Protein AF-M6KGU9-F1 (afdb_monomer)

Structure (mmCIF, N/CA/C/O backbone):
data_AF-M6KGU9-F1
#
_entry.id   AF-M6KGU9-F1
#
loop_
_atom_site.group_PDB
_atom_site.id
_atom_site.type_symbol
_atom_site.label_atom_id
_atom_site.label_alt_id
_atom_site.label_comp_id
_atom_site.label_asym_id
_atom_site.label_entity_id
_atom_site.label_seq_id
_atom_site.pdbx_PDB_ins_code
_atom_site.Cartn_x
_atom_site.Cartn_y
_atom_site.Cartn_z
_atom_site.occupancy
_atom_site.B_iso_or_equiv
_atom_site.auth_seq_id
_atom_site.auth_comp_id
_atom_site.auth_asym_id
_atom_site.auth_atom_id
_atom_site.pdbx_PDB_model_num
ATOM 1 N N . MET A 1 1 ? -4.021 -8.988 -22.137 1.00 78.56 1 MET A N 1
ATOM 2 C CA . MET A 1 1 ? -4.642 -8.075 -23.132 1.00 78.56 1 MET A CA 1
ATOM 3 C C . MET A 1 1 ? -4.669 -8.650 -24.548 1.00 78.56 1 MET A C 1
ATOM 5 O O . MET A 1 1 ? -5.747 -8.722 -25.126 1.00 78.56 1 MET A O 1
ATOM 9 N N . GLU A 1 2 ? -3.538 -9.074 -25.122 1.00 82.44 2 GLU A N 1
ATOM 10 C CA . GLU A 1 2 ? -3.490 -9.568 -26.515 1.00 82.44 2 GLU A CA 1
ATOM 11 C C . GLU A 1 2 ? -4.383 -10.783 -26.775 1.00 82.44 2 GLU A C 1
ATOM 13 O O . GLU A 1 2 ? -5.157 -10.771 -27.727 1.00 82.44 2 GLU A O 1
ATOM 18 N N . ALA A 1 3 ? -4.373 -11.776 -25.882 1.00 86.81 3 ALA A N 1
ATOM 19 C CA . ALA A 1 3 ? -5.236 -12.952 -26.004 1.00 86.81 3 ALA A CA 1
ATOM 20 C C . ALA A 1 3 ? -6.738 -12.597 -26.060 1.00 86.81 3 ALA A C 1
ATOM 22 O O . ALA A 1 3 ? -7.488 -13.194 -26.826 1.00 86.81 3 ALA A O 1
ATOM 23 N N . ALA A 1 4 ? -7.186 -11.596 -25.292 1.00 86.81 4 ALA A N 1
ATOM 24 C CA . ALA A 1 4 ? -8.577 -11.136 -25.319 1.00 86.81 4 ALA A CA 1
ATOM 25 C C . ALA A 1 4 ? -8.916 -10.417 -26.638 1.00 86.81 4 ALA A C 1
ATOM 27 O O . ALA A 1 4 ? -9.996 -10.629 -27.191 1.00 86.81 4 ALA A O 1
ATOM 28 N N . LYS A 1 5 ? -7.972 -9.630 -27.183 1.00 87.50 5 LYS A N 1
ATOM 29 C CA . LYS A 1 5 ? -8.112 -8.993 -28.505 1.00 87.50 5 LYS A CA 1
ATOM 30 C C . LYS A 1 5 ? -8.197 -10.032 -29.622 1.00 87.50 5 LYS A C 1
ATOM 32 O O . LYS A 1 5 ? -9.075 -9.934 -30.470 1.00 87.50 5 LYS A O 1
ATOM 37 N N . GLN A 1 6 ? -7.332 -11.047 -29.596 1.00 91.69 6 GLN A N 1
ATOM 38 C CA . GLN A 1 6 ? -7.336 -12.145 -30.572 1.00 91.69 6 GLN A CA 1
ATOM 39 C C . GLN A 1 6 ? -8.649 -12.941 -30.554 1.00 91.69 6 GLN A C 1
ATOM 41 O O . GLN A 1 6 ? -9.066 -13.462 -31.581 1.00 91.69 6 GLN A O 1
ATOM 46 N N . ARG A 1 7 ? -9.327 -12.999 -29.402 1.00 93.75 7 ARG A N 1
ATOM 47 C CA . ARG A 1 7 ? -10.640 -13.641 -29.236 1.00 93.75 7 ARG A CA 1
ATOM 48 C C . ARG A 1 7 ? -11.831 -12.734 -29.581 1.00 93.75 7 ARG A C 1
ATOM 50 O O . ARG A 1 7 ? -12.966 -13.147 -29.377 1.00 93.75 7 ARG A O 1
ATOM 57 N N . GLY A 1 8 ? -11.603 -11.507 -30.058 1.00 91.06 8 GLY A N 1
ATOM 58 C CA . GLY A 1 8 ? -12.675 -10.570 -30.419 1.00 91.06 8 GLY A CA 1
ATOM 59 C C . GLY A 1 8 ? -13.533 -10.101 -29.236 1.00 91.06 8 GLY A C 1
ATOM 60 O O . GLY A 1 8 ? -14.681 -9.708 -29.430 1.00 91.06 8 GLY A O 1
ATOM 61 N N . MET A 1 9 ? -13.014 -10.161 -28.004 1.00 91.06 9 MET A N 1
ATOM 62 C CA . MET A 1 9 ? -13.765 -9.765 -26.808 1.00 91.06 9 MET A CA 1
ATOM 63 C C . MET A 1 9 ? -13.872 -8.234 -26.699 1.00 91.06 9 MET A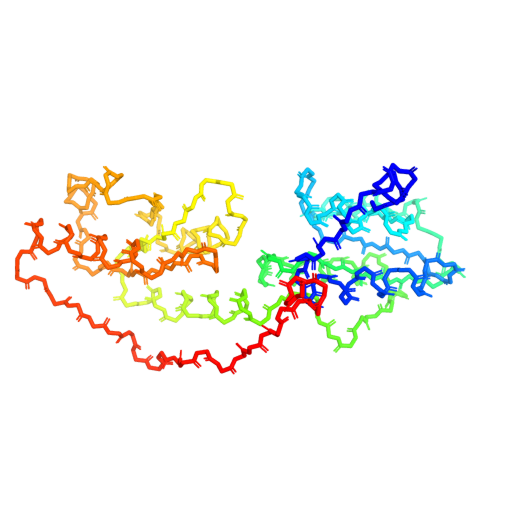 C 1
ATOM 65 O O . MET A 1 9 ? -12.912 -7.521 -27.002 1.00 91.06 9 MET A O 1
ATOM 69 N N . LYS A 1 10 ? -15.005 -7.711 -26.197 1.00 86.00 10 LYS A N 1
ATOM 70 C CA . LYS A 1 10 ? -15.103 -6.307 -25.746 1.00 86.00 10 LYS A CA 1
ATOM 71 C C . LYS A 1 10 ? -14.323 -6.183 -24.433 1.00 86.00 10 LYS A C 1
ATOM 73 O O . LYS A 1 10 ? -14.624 -6.887 -23.473 1.00 86.00 10 LYS A O 1
ATOM 78 N N . ILE A 1 11 ? -13.309 -5.320 -24.399 1.00 85.19 11 ILE A N 1
ATOM 79 C CA . ILE A 1 11 ? -12.406 -5.170 -23.248 1.00 85.19 11 ILE A CA 1
ATOM 80 C C . ILE A 1 11 ? -12.710 -3.852 -22.537 1.00 85.19 11 ILE A C 1
ATOM 82 O O . ILE A 1 11 ? -12.569 -2.784 -23.131 1.00 85.19 11 ILE A O 1
ATOM 86 N N . GLY A 1 12 ? -13.092 -3.936 -21.264 1.00 85.12 12 GLY A N 1
ATOM 87 C CA . GLY A 1 12 ? -13.103 -2.808 -20.337 1.00 85.12 12 GLY A CA 1
ATOM 88 C C . GLY A 1 12 ? -11.902 -2.898 -19.405 1.00 85.12 12 GLY A C 1
ATOM 89 O O . GLY A 1 12 ? -11.835 -3.817 -18.595 1.00 85.12 12 GLY A O 1
ATOM 90 N N . ASP A 1 13 ? -10.953 -1.976 -19.539 1.00 87.12 13 ASP A N 1
ATOM 91 C CA . ASP A 1 13 ? -9.757 -1.932 -18.697 1.00 87.12 13 ASP A CA 1
ATOM 92 C C . ASP A 1 13 ? -10.010 -1.037 -17.477 1.00 87.12 13 ASP A C 1
ATOM 94 O O . ASP A 1 13 ? -10.090 0.185 -17.598 1.00 87.12 13 ASP A O 1
ATOM 98 N N . ALA A 1 14 ? -10.186 -1.667 -16.317 1.00 88.25 14 ALA A N 1
ATOM 99 C CA . ALA A 1 14 ? -10.392 -0.998 -15.037 1.00 88.25 14 ALA A CA 1
ATOM 100 C C . ALA A 1 14 ? -9.095 -0.873 -14.214 1.00 88.25 14 ALA A C 1
ATOM 102 O O . ALA A 1 14 ? -9.160 -0.560 -13.024 1.00 88.25 14 ALA A O 1
ATOM 103 N N . THR A 1 15 ? -7.918 -1.117 -14.808 1.00 91.12 15 THR A N 1
ATOM 104 C CA . THR A 1 15 ? -6.641 -0.923 -14.117 1.00 91.12 15 THR A CA 1
ATOM 105 C C . THR A 1 15 ? -6.518 0.525 -13.645 1.00 91.12 15 THR A C 1
ATOM 107 O O . THR A 1 15 ? -6.732 1.478 -14.400 1.00 91.12 15 THR A O 1
ATOM 110 N N . CYS A 1 16 ? -6.157 0.694 -12.369 1.00 92.56 16 CYS A N 1
ATOM 111 C CA . CYS A 1 16 ? -5.983 2.005 -11.756 1.00 92.56 16 CYS A CA 1
ATOM 112 C C . CYS A 1 16 ? -5.031 2.877 -12.602 1.00 92.56 16 CYS A C 1
ATOM 114 O O . CYS A 1 16 ? -3.922 2.434 -12.916 1.00 92.56 16 CYS A O 1
ATOM 116 N N . PRO A 1 17 ? -5.384 4.138 -12.927 1.00 91.69 17 PRO A N 1
ATOM 117 C CA . PRO A 1 17 ? -4.518 5.019 -13.715 1.00 91.69 17 PRO A CA 1
ATOM 118 C C . PRO A 1 17 ? -3.118 5.236 -13.119 1.00 91.69 17 PRO A C 1
ATOM 120 O O . PRO A 1 17 ? -2.184 5.585 -13.846 1.00 91.69 17 PRO A O 1
ATOM 123 N N . LEU A 1 18 ? -2.963 5.039 -11.805 1.00 93.50 18 LEU A N 1
ATOM 124 C CA . LEU A 1 18 ? -1.673 5.104 -11.118 1.00 93.50 18 LEU A CA 1
ATOM 125 C C . LEU A 1 18 ? -0.809 3.868 -11.409 1.00 93.50 18 LEU A C 1
ATOM 127 O O . LEU A 1 18 ? 0.366 4.036 -11.711 1.00 93.50 18 LEU A O 1
ATOM 131 N N . VAL A 1 19 ? -1.392 2.669 -11.470 1.00 95.81 19 VAL A N 1
ATOM 132 C CA . VAL A 1 19 ? -0.700 1.439 -11.909 1.00 95.81 19 VAL A CA 1
ATOM 133 C C . VAL A 1 19 ? -0.337 1.527 -13.395 1.00 95.81 19 VAL A C 1
ATOM 135 O O . VAL A 1 19 ? 0.807 1.299 -13.786 1.00 95.81 19 VAL A O 1
ATOM 138 N N . THR A 1 20 ? -1.266 1.993 -14.237 1.00 93.38 20 THR A N 1
ATOM 139 C CA . THR A 1 20 ? -1.021 2.199 -15.676 1.00 93.38 20 THR A CA 1
ATOM 140 C C . THR A 1 20 ? 0.151 3.152 -15.937 1.00 93.38 20 THR A C 1
ATOM 142 O O . THR A 1 20 ? 0.868 3.017 -16.935 1.00 93.38 20 THR A O 1
ATOM 145 N N . ARG A 1 21 ? 0.389 4.118 -15.039 1.00 94.31 21 ARG A N 1
ATOM 146 C CA . ARG A 1 21 ? 1.554 5.009 -15.103 1.00 94.31 21 ARG A CA 1
ATOM 147 C C . ARG A 1 21 ? 2.862 4.234 -14.939 1.00 94.31 21 ARG A C 1
ATOM 149 O O . ARG A 1 21 ? 3.776 4.488 -15.724 1.00 94.31 21 ARG A O 1
ATOM 156 N N . VAL A 1 22 ? 2.925 3.301 -13.987 1.00 96.62 22 VAL A N 1
ATOM 157 C CA . VAL A 1 22 ? 4.087 2.428 -13.750 1.00 96.62 22 VAL A CA 1
ATOM 158 C C . VAL A 1 22 ? 4.329 1.533 -14.961 1.00 96.62 22 VAL A C 1
ATOM 160 O O . VAL A 1 22 ? 5.426 1.545 -15.513 1.00 96.62 22 VAL A O 1
ATOM 163 N N . HIS A 1 23 ? 3.283 0.881 -15.482 1.00 96.56 23 HIS A N 1
ATOM 164 C CA . HIS A 1 23 ? 3.374 0.055 -16.695 1.00 96.56 23 HIS A CA 1
ATOM 165 C C . HIS A 1 23 ? 3.915 0.852 -17.894 1.00 96.56 23 HIS A C 1
ATOM 167 O O . HIS A 1 23 ? 4.791 0.405 -18.633 1.00 96.56 23 HIS A O 1
ATOM 173 N N . ARG A 1 24 ? 3.414 2.079 -18.098 1.00 95.38 24 ARG A N 1
ATOM 174 C CA . ARG A 1 24 ? 3.889 2.954 -19.180 1.00 95.38 24 ARG A CA 1
ATOM 175 C C . ARG A 1 24 ? 5.348 3.359 -18.987 1.00 95.38 24 ARG A C 1
ATOM 177 O O . ARG A 1 24 ? 6.064 3.477 -19.978 1.00 95.38 24 ARG A O 1
ATOM 184 N N . LYS A 1 25 ? 5.771 3.602 -17.744 1.00 95.69 25 LYS A N 1
ATOM 185 C CA . LYS A 1 25 ? 7.161 3.917 -17.409 1.00 95.69 25 LYS A CA 1
ATOM 186 C C . LYS A 1 25 ? 8.047 2.719 -17.743 1.00 95.69 25 LYS A C 1
ATOM 188 O O . LYS A 1 25 ? 8.935 2.902 -18.565 1.00 95.69 25 LYS A O 1
ATOM 193 N N . ALA A 1 26 ? 7.719 1.521 -17.250 1.00 96.88 26 ALA A N 1
ATOM 194 C CA . ALA A 1 26 ? 8.422 0.270 -17.550 1.00 96.88 26 ALA A CA 1
ATOM 195 C C . ALA A 1 26 ? 8.628 0.073 -19.061 1.00 96.88 26 ALA A C 1
ATOM 197 O O . ALA A 1 26 ? 9.763 0.032 -19.530 1.00 96.88 26 ALA A O 1
ATOM 198 N N . ARG A 1 27 ? 7.544 0.100 -19.852 1.00 97.00 27 ARG A N 1
ATOM 199 C CA . ARG A 1 27 ? 7.622 -0.048 -21.317 1.00 97.00 27 ARG A CA 1
ATOM 200 C C . ARG A 1 27 ? 8.492 1.000 -22.006 1.00 97.00 27 ARG A C 1
ATOM 202 O O . ARG A 1 27 ? 9.080 0.705 -23.039 1.00 97.00 27 ARG A O 1
ATOM 209 N N . LYS A 1 28 ? 8.526 2.232 -21.490 1.00 96.88 28 LYS A N 1
ATOM 210 C CA . LYS A 1 28 ? 9.288 3.333 -22.095 1.00 96.88 28 LYS A CA 1
ATOM 211 C C . LYS A 1 28 ? 10.794 3.150 -21.912 1.00 96.88 28 LYS A C 1
ATOM 213 O O . LYS A 1 28 ? 11.546 3.544 -22.796 1.00 96.88 28 LYS A O 1
ATOM 218 N N . ILE A 1 29 ? 11.222 2.613 -20.770 1.00 96.25 29 ILE A N 1
ATOM 219 C CA . ILE A 1 29 ? 12.645 2.522 -20.414 1.00 96.25 29 ILE A CA 1
ATOM 220 C C . ILE A 1 29 ? 13.244 1.127 -20.628 1.00 96.25 29 ILE A C 1
ATOM 222 O O . ILE A 1 29 ? 14.466 1.013 -20.594 1.00 96.25 29 ILE A O 1
ATOM 226 N N . LYS A 1 30 ? 12.424 0.103 -20.905 1.00 96.62 30 LYS A N 1
ATOM 227 C CA . LYS A 1 30 ? 12.832 -1.312 -21.012 1.00 96.62 30 LYS A CA 1
ATOM 228 C C . LYS A 1 30 ? 14.059 -1.585 -21.893 1.00 96.62 30 LYS A C 1
ATOM 230 O O . LYS A 1 30 ? 14.854 -2.449 -21.563 1.00 96.62 30 LYS A O 1
ATOM 235 N N . ASP A 1 31 ? 14.229 -0.843 -22.989 1.00 97.00 31 ASP A N 1
ATOM 236 C CA . ASP A 1 31 ? 15.320 -1.073 -23.952 1.00 97.00 31 ASP A CA 1
ATOM 237 C C . ASP A 1 31 ? 16.572 -0.229 -23.637 1.00 97.00 31 ASP A C 1
ATOM 239 O O . ASP A 1 31 ? 17.588 -0.320 -24.319 1.00 97.00 31 ASP A O 1
ATOM 243 N N . THR A 1 32 ? 16.494 0.633 -22.620 1.00 96.75 32 THR A N 1
ATOM 244 C CA . THR A 1 32 ? 17.535 1.621 -22.280 1.00 96.75 32 THR A CA 1
ATOM 245 C C . THR A 1 32 ? 18.069 1.474 -20.860 1.00 96.75 32 THR A C 1
ATOM 247 O O . THR A 1 32 ? 19.148 1.982 -20.577 1.00 96.75 32 THR A O 1
ATOM 250 N N . HIS A 1 33 ? 17.331 0.799 -19.977 1.00 97.88 33 HIS A N 1
ATOM 251 C CA . HIS A 1 33 ? 17.663 0.658 -18.565 1.00 97.88 33 HIS A CA 1
ATOM 252 C C . HIS A 1 33 ? 17.519 -0.791 -18.119 1.00 97.88 33 HIS A C 1
ATOM 254 O O . HIS A 1 33 ? 16.585 -1.485 -18.512 1.00 97.88 33 HIS A O 1
ATOM 260 N N . GLN A 1 34 ? 18.398 -1.201 -17.213 1.00 98.31 34 GLN A N 1
ATOM 261 C CA . GLN A 1 34 ? 18.103 -2.276 -16.275 1.00 98.31 34 GLN A CA 1
ATOM 262 C C . GLN A 1 34 ? 17.130 -1.735 -15.227 1.00 98.31 34 GLN A C 1
ATOM 264 O O . GLN A 1 34 ? 17.245 -0.582 -14.801 1.00 98.31 34 GLN A O 1
ATOM 269 N N . ILE A 1 35 ? 16.162 -2.549 -14.816 1.00 98.31 35 ILE A N 1
ATOM 270 C CA . ILE A 1 35 ? 15.096 -2.100 -13.922 1.00 98.31 35 ILE A CA 1
ATOM 271 C C . ILE A 1 35 ? 14.990 -3.064 -12.748 1.00 98.31 35 ILE A C 1
ATOM 273 O O . ILE A 1 35 ? 14.776 -4.262 -12.931 1.00 98.31 35 ILE A O 1
ATOM 277 N N . ILE A 1 36 ? 15.103 -2.524 -11.540 1.00 98.38 36 ILE A N 1
ATOM 278 C CA . ILE A 1 36 ? 14.717 -3.219 -10.311 1.00 98.38 36 ILE A CA 1
ATOM 279 C C . ILE A 1 36 ? 13.249 -2.885 -10.033 1.00 98.38 36 ILE A C 1
ATOM 281 O O . ILE A 1 36 ? 12.874 -1.715 -10.010 1.00 98.38 36 ILE A O 1
ATOM 285 N N . TYR A 1 37 ? 12.405 -3.888 -9.828 1.00 98.31 37 TYR A N 1
ATOM 286 C CA . TYR A 1 37 ? 11.022 -3.695 -9.413 1.00 98.31 37 TYR A CA 1
ATOM 287 C C . TYR A 1 37 ? 10.876 -4.062 -7.936 1.00 98.31 37 TYR A C 1
ATOM 289 O O . TYR A 1 37 ? 11.054 -5.215 -7.556 1.00 98.31 37 TYR A O 1
ATOM 297 N N . ILE A 1 38 ? 10.561 -3.073 -7.104 1.00 98.12 38 ILE A N 1
ATOM 298 C CA . ILE A 1 38 ? 10.301 -3.258 -5.676 1.00 98.12 38 ILE A CA 1
ATOM 299 C C . ILE A 1 38 ? 8.827 -3.637 -5.518 1.00 98.12 38 ILE A C 1
ATOM 301 O O . ILE A 1 38 ? 7.943 -2.831 -5.810 1.00 98.12 38 ILE A O 1
ATOM 305 N N . GLY A 1 39 ? 8.529 -4.847 -5.065 1.00 96.00 39 GLY A N 1
ATOM 306 C CA . GLY A 1 39 ? 7.156 -5.354 -5.020 1.00 96.00 39 GLY A CA 1
ATOM 307 C C . GLY A 1 39 ? 7.095 -6.744 -4.413 1.00 96.00 39 GLY A C 1
ATOM 308 O O . GLY A 1 39 ? 8.135 -7.358 -4.257 1.00 96.00 39 GLY A O 1
ATOM 309 N N . HIS A 1 40 ? 5.897 -7.234 -4.088 1.00 93.56 40 HIS A N 1
ATOM 310 C CA . HIS A 1 40 ? 5.717 -8.572 -3.501 1.00 93.56 40 HIS A CA 1
ATOM 311 C C . HIS A 1 40 ? 5.516 -9.632 -4.585 1.00 93.56 40 HIS A C 1
ATOM 313 O O . HIS A 1 40 ? 4.659 -9.458 -5.460 1.00 93.56 40 HIS A O 1
ATOM 319 N N . GLU A 1 41 ? 6.256 -10.739 -4.518 1.00 93.00 41 GLU A N 1
ATOM 320 C CA . GLU A 1 41 ? 6.068 -11.884 -5.402 1.00 93.00 41 GLU A CA 1
ATOM 321 C C . GLU A 1 41 ? 4.635 -12.421 -5.296 1.00 93.00 41 GLU A C 1
ATOM 323 O O . GLU A 1 41 ? 4.005 -12.444 -4.237 1.00 93.00 41 GLU A O 1
ATOM 328 N N . GLY A 1 42 ? 4.072 -12.810 -6.440 1.00 89.69 42 GLY A N 1
ATOM 329 C CA . GLY A 1 42 ? 2.716 -13.352 -6.519 1.00 89.69 42 GLY A CA 1
ATOM 330 C C . GLY A 1 42 ? 1.584 -12.321 -6.418 1.00 89.69 42 GLY A C 1
ATOM 331 O O . GLY A 1 42 ? 0.432 -12.690 -6.632 1.00 89.69 42 GLY A O 1
ATOM 332 N N . HIS A 1 43 ? 1.861 -11.041 -6.148 1.00 91.50 43 HIS A N 1
ATOM 333 C CA . HIS A 1 43 ? 0.822 -10.008 -6.155 1.00 91.50 43 HIS A CA 1
ATOM 334 C C . HIS A 1 43 ? 0.384 -9.665 -7.589 1.00 91.50 43 HIS A C 1
ATOM 336 O O . HIS A 1 43 ? 1.230 -9.418 -8.447 1.00 91.50 43 HIS A O 1
ATOM 342 N N . ASP A 1 44 ? -0.925 -9.551 -7.847 1.00 92.06 44 ASP A N 1
ATOM 343 C CA . ASP A 1 44 ? -1.471 -9.298 -9.195 1.00 92.06 44 ASP A CA 1
ATOM 344 C C . ASP A 1 44 ? -0.856 -8.063 -9.876 1.00 92.06 44 ASP A C 1
ATOM 346 O O . ASP A 1 44 ? -0.510 -8.099 -11.057 1.00 92.06 44 ASP A O 1
ATOM 350 N N . GLU A 1 45 ? -0.667 -6.970 -9.128 1.00 94.12 45 GLU A N 1
ATOM 351 C CA . GLU A 1 45 ? -0.000 -5.762 -9.641 1.00 94.12 45 GLU A CA 1
ATOM 352 C C . GLU A 1 45 ? 1.470 -6.013 -10.007 1.00 94.12 45 GLU A C 1
ATOM 354 O O . GLU A 1 45 ? 1.944 -5.500 -11.023 1.00 94.12 45 GLU A O 1
ATOM 359 N N . ALA A 1 46 ? 2.183 -6.811 -9.205 1.00 95.44 46 ALA A N 1
ATOM 360 C CA . ALA A 1 46 ? 3.578 -7.143 -9.456 1.00 95.44 46 ALA A CA 1
ATOM 361 C C . ALA A 1 46 ? 3.689 -8.028 -10.698 1.00 95.44 46 ALA A C 1
ATOM 363 O O . ALA A 1 46 ? 4.435 -7.696 -11.611 1.00 95.44 46 ALA A O 1
ATOM 364 N N . ILE A 1 47 ? 2.868 -9.079 -10.796 1.00 95.12 47 ILE A N 1
ATOM 365 C CA . ILE A 1 47 ? 2.779 -9.945 -11.981 1.00 95.12 47 ILE A CA 1
ATOM 366 C C . ILE A 1 47 ? 2.470 -9.109 -13.230 1.00 95.12 47 ILE A C 1
ATOM 368 O O . ILE A 1 47 ? 3.136 -9.245 -14.257 1.00 95.12 47 ILE A O 1
ATOM 372 N N . GLY A 1 48 ? 1.480 -8.216 -13.136 1.00 94.75 48 GLY A N 1
ATOM 373 C CA . GLY A 1 48 ? 1.082 -7.334 -14.228 1.00 94.75 48 GLY A CA 1
ATOM 374 C C . GLY A 1 48 ? 2.197 -6.388 -14.666 1.00 94.75 48 GLY A C 1
ATOM 375 O O . GLY A 1 48 ? 2.447 -6.268 -15.862 1.00 94.75 48 GLY A O 1
ATOM 376 N N . THR A 1 49 ? 2.892 -5.759 -13.715 1.00 96.56 49 THR A N 1
ATOM 377 C CA . THR A 1 49 ? 3.975 -4.813 -14.012 1.00 96.56 49 THR A CA 1
ATOM 378 C C . THR A 1 49 ? 5.198 -5.535 -14.566 1.00 96.56 49 THR A C 1
ATOM 380 O O . THR A 1 49 ? 5.721 -5.122 -15.597 1.00 96.56 49 THR A O 1
ATOM 383 N N . MET A 1 50 ? 5.615 -6.642 -13.941 1.00 96.75 50 MET A N 1
ATOM 384 C CA . MET A 1 50 ? 6.734 -7.491 -14.376 1.00 96.75 50 MET A CA 1
ATOM 385 C C . MET A 1 50 ? 6.536 -8.044 -15.795 1.00 96.75 50 MET A C 1
ATOM 387 O O . MET A 1 50 ? 7.507 -8.317 -16.488 1.00 96.75 50 MET A O 1
ATOM 391 N N . GLY A 1 51 ? 5.291 -8.165 -16.269 1.00 95.06 51 GLY A N 1
ATOM 392 C CA . GLY A 1 51 ? 4.986 -8.548 -17.650 1.00 95.06 51 GLY A CA 1
ATOM 393 C C . GLY A 1 51 ? 5.247 -7.464 -18.707 1.00 95.06 51 GLY A C 1
ATOM 394 O O . GLY A 1 51 ? 5.160 -7.749 -19.899 1.00 95.06 51 GLY A O 1
ATOM 395 N N . GLU A 1 52 ? 5.543 -6.222 -18.311 1.00 96.12 52 GLU A N 1
ATOM 396 C CA . GLU A 1 52 ? 5.697 -5.081 -19.229 1.00 96.12 52 GLU A CA 1
ATOM 397 C C . GLU A 1 52 ? 7.141 -4.859 -19.713 1.00 96.12 52 GLU A C 1
ATOM 399 O O . GLU A 1 52 ? 7.361 -4.182 -20.724 1.00 96.12 52 GLU A O 1
ATOM 404 N N . ALA A 1 53 ? 8.126 -5.394 -18.987 1.00 96.38 53 ALA A N 1
ATOM 405 C CA . ALA A 1 53 ? 9.555 -5.291 -19.274 1.00 96.38 53 ALA A CA 1
ATOM 406 C C . ALA A 1 53 ? 10.328 -6.400 -18.539 1.00 96.38 53 ALA A C 1
ATOM 408 O O . ALA A 1 53 ? 9.851 -6.912 -17.532 1.00 96.38 53 ALA A O 1
ATOM 409 N N . GLU A 1 54 ? 11.536 -6.736 -18.994 1.00 96.56 54 GLU A N 1
ATOM 410 C CA . GLU A 1 54 ? 12.446 -7.577 -18.206 1.00 96.56 54 GLU A CA 1
ATOM 411 C C . GLU A 1 54 ? 12.969 -6.774 -17.007 1.00 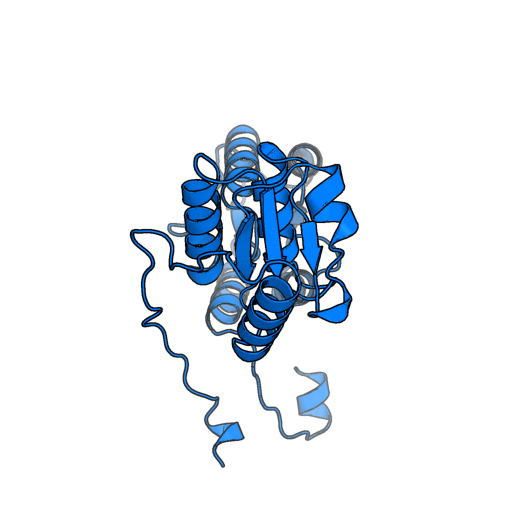96.56 54 GLU A C 1
ATOM 413 O O . GLU A 1 54 ? 13.514 -5.680 -17.172 1.00 96.56 54 GLU A O 1
ATOM 418 N N . MET A 1 55 ? 12.740 -7.281 -15.796 1.00 97.62 55 MET A N 1
ATOM 419 C CA . MET A 1 55 ? 13.032 -6.580 -14.544 1.00 97.62 55 MET A CA 1
ATOM 420 C C . MET A 1 55 ? 13.478 -7.565 -13.463 1.00 97.62 55 MET A C 1
ATOM 422 O O . MET A 1 55 ? 13.159 -8.753 -13.516 1.00 97.62 55 MET A O 1
ATOM 426 N N . PHE A 1 56 ? 14.177 -7.056 -12.452 1.00 97.88 56 PHE A N 1
ATOM 427 C CA . PHE A 1 56 ? 14.573 -7.815 -11.269 1.00 97.88 56 PHE A CA 1
ATOM 428 C C . PHE A 1 56 ? 13.628 -7.505 -10.108 1.00 97.88 56 PHE A C 1
ATOM 430 O O . PHE A 1 56 ? 13.629 -6.382 -9.609 1.00 97.88 56 PHE A O 1
ATOM 437 N N . LEU A 1 57 ? 12.825 -8.482 -9.684 1.00 97.88 57 LEU A N 1
ATOM 438 C CA . LEU A 1 57 ? 11.952 -8.341 -8.517 1.00 97.88 57 LEU A CA 1
ATOM 439 C C . LEU A 1 57 ? 12.782 -8.341 -7.225 1.00 97.88 57 LEU A C 1
ATOM 441 O O . LEU A 1 57 ? 13.667 -9.184 -7.072 1.00 97.88 57 LEU A O 1
ATOM 445 N N . VAL A 1 58 ? 12.485 -7.417 -6.309 1.00 97.69 58 VAL A N 1
ATOM 446 C CA . VAL A 1 58 ? 13.056 -7.382 -4.954 1.00 97.69 58 VAL A CA 1
ATOM 447 C C . VAL A 1 58 ? 11.974 -7.114 -3.907 1.00 97.69 58 VAL A C 1
ATOM 449 O O . VAL A 1 58 ? 11.150 -6.210 -4.068 1.00 97.69 58 VAL A O 1
ATOM 452 N N . GLU A 1 59 ? 12.028 -7.860 -2.805 1.00 95.56 59 GLU A N 1
ATOM 453 C CA . GLU A 1 59 ? 11.145 -7.724 -1.637 1.00 95.56 59 GLU A CA 1
ATOM 454 C C . GLU A 1 59 ? 11.903 -7.314 -0.375 1.00 95.56 59 GLU A C 1
ATOM 456 O O . GLU A 1 59 ? 11.342 -6.681 0.523 1.00 95.56 59 GLU A O 1
ATOM 461 N N . SER A 1 60 ? 13.180 -7.680 -0.309 1.00 95.56 60 SER A N 1
ATOM 462 C CA . SER A 1 60 ? 14.014 -7.608 0.885 1.00 95.56 60 SER A CA 1
ATOM 463 C C . SER A 1 60 ? 15.367 -6.947 0.617 1.00 95.56 60 SER A C 1
ATOM 465 O O . SER A 1 60 ? 15.754 -6.674 -0.524 1.00 95.56 60 SER A O 1
ATOM 467 N N . LEU A 1 61 ? 16.110 -6.669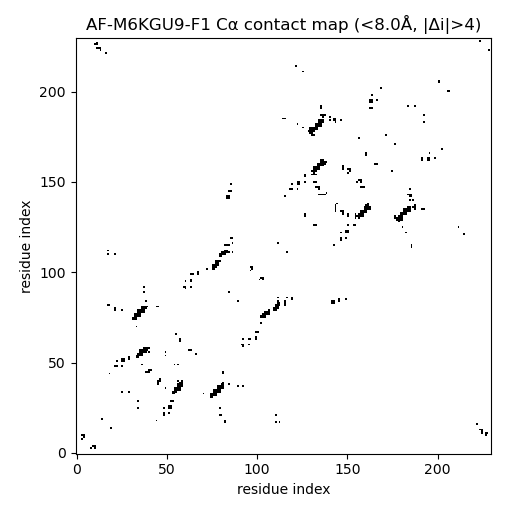 1.691 1.00 96.44 61 LEU A N 1
ATOM 468 C CA . LEU A 1 61 ? 17.460 -6.115 1.577 1.00 96.44 61 LEU A CA 1
ATOM 469 C C . LEU A 1 61 ? 18.436 -7.152 1.006 1.00 96.44 61 LEU A C 1
ATOM 471 O O . LEU A 1 61 ? 19.362 -6.809 0.270 1.00 96.44 61 LEU A O 1
ATOM 475 N N . GLU A 1 62 ? 18.201 -8.418 1.329 1.00 95.94 62 GLU A N 1
ATOM 476 C CA . GLU A 1 62 ? 18.956 -9.578 0.879 1.00 95.94 62 GLU A CA 1
ATOM 477 C C . GLU A 1 62 ? 18.832 -9.768 -0.636 1.00 95.94 62 GLU A C 1
ATOM 479 O O . GLU A 1 62 ? 19.840 -10.024 -1.303 1.00 95.94 62 GLU A O 1
ATOM 484 N N . ASP A 1 63 ? 17.638 -9.548 -1.198 1.00 96.69 63 ASP A N 1
ATOM 485 C CA . ASP A 1 63 ? 17.420 -9.627 -2.646 1.00 96.69 63 ASP A CA 1
ATOM 486 C C . ASP A 1 63 ? 18.316 -8.638 -3.388 1.00 96.69 63 ASP A C 1
ATOM 488 O O . ASP A 1 63 ? 18.982 -9.012 -4.353 1.00 96.69 63 ASP A O 1
ATOM 492 N N . ILE A 1 64 ? 18.420 -7.399 -2.896 1.00 97.00 64 ILE A N 1
ATOM 493 C CA . ILE A 1 64 ? 19.269 -6.355 -3.492 1.00 97.00 64 ILE A CA 1
ATOM 494 C C . ILE A 1 64 ? 20.732 -6.801 -3.520 1.00 97.00 64 ILE A C 1
ATOM 496 O O . ILE A 1 64 ? 21.415 -6.637 -4.532 1.00 97.00 64 ILE A O 1
ATOM 500 N N . ILE A 1 65 ? 21.217 -7.384 -2.421 1.00 94.38 65 ILE A N 1
ATOM 501 C CA . ILE A 1 65 ? 22.596 -7.877 -2.328 1.00 94.38 65 ILE A CA 1
ATOM 502 C C . ILE A 1 65 ? 22.818 -9.004 -3.345 1.00 94.38 65 ILE A C 1
ATOM 504 O O . ILE A 1 65 ? 23.845 -9.025 -4.024 1.00 94.38 65 ILE A O 1
ATOM 508 N N . SER A 1 66 ? 21.839 -9.898 -3.505 1.00 95.62 66 SER A N 1
ATOM 509 C CA . SER A 1 66 ? 21.901 -11.009 -4.462 1.00 95.62 66 SER A CA 1
ATOM 510 C C . SER A 1 66 ? 21.916 -10.566 -5.934 1.00 95.62 66 SER A C 1
ATOM 512 O O . SER A 1 66 ? 22.356 -11.320 -6.804 1.00 95.62 66 SER A O 1
ATOM 514 N N . LEU A 1 67 ? 21.466 -9.341 -6.234 1.00 95.69 67 LEU A N 1
ATOM 515 C CA . LEU A 1 67 ? 21.468 -8.788 -7.591 1.00 95.69 67 LEU A CA 1
ATOM 516 C C . LEU A 1 67 ? 22.830 -8.256 -8.040 1.00 95.69 67 LEU A C 1
ATOM 518 O O . LEU A 1 67 ? 22.997 -7.981 -9.227 1.00 95.69 67 LEU A O 1
ATOM 522 N N . LYS A 1 68 ? 23.807 -8.117 -7.137 1.00 93.12 68 LYS A N 1
ATOM 523 C CA . LYS A 1 68 ? 25.083 -7.448 -7.429 1.00 93.12 68 LYS A CA 1
ATOM 524 C C . LYS A 1 68 ? 25.798 -8.001 -8.665 1.00 93.12 68 LYS A C 1
ATOM 526 O O . LYS A 1 68 ? 26.295 -7.218 -9.466 1.00 93.12 68 LYS A O 1
ATOM 531 N N . ASP A 1 69 ? 25.789 -9.320 -8.841 1.00 93.19 69 ASP A N 1
ATOM 532 C CA . ASP A 1 69 ? 26.465 -9.991 -9.961 1.00 93.19 69 ASP A CA 1
ATOM 533 C C . ASP A 1 69 ? 25.600 -10.076 -11.234 1.00 93.19 69 ASP A C 1
ATOM 535 O O . ASP A 1 69 ? 26.079 -10.497 -12.285 1.00 93.19 69 ASP A O 1
ATOM 539 N N . LYS A 1 70 ? 24.318 -9.693 -11.153 1.00 95.62 70 LYS A N 1
ATOM 540 C CA . LYS A 1 70 ? 23.362 -9.717 -12.276 1.00 95.62 70 LYS A CA 1
ATOM 541 C C . LYS A 1 70 ? 23.222 -8.364 -12.971 1.00 95.62 70 LYS A C 1
ATOM 543 O O . LYS A 1 70 ? 22.802 -8.321 -14.124 1.00 95.62 70 LYS A O 1
ATOM 548 N N . ILE A 1 71 ? 23.541 -7.277 -12.274 1.00 97.25 71 ILE A N 1
ATOM 549 C CA . ILE A 1 71 ? 23.443 -5.915 -12.797 1.00 97.25 71 ILE A CA 1
ATOM 550 C C . ILE A 1 71 ? 24.755 -5.522 -13.482 1.00 97.25 71 ILE A C 1
ATOM 552 O O . ILE A 1 71 ? 25.814 -5.505 -12.861 1.00 97.25 71 ILE A O 1
ATOM 556 N N . ASP A 1 72 ? 24.673 -5.137 -14.754 1.00 96.50 72 ASP A N 1
ATOM 557 C CA . ASP A 1 72 ? 25.793 -4.579 -15.514 1.00 96.50 72 ASP A CA 1
ATOM 558 C C . ASP A 1 72 ? 26.030 -3.110 -15.116 1.00 96.50 72 ASP A C 1
ATOM 560 O O . ASP A 1 72 ? 25.171 -2.265 -15.385 1.00 96.50 72 ASP A O 1
ATOM 564 N N . PRO A 1 73 ? 27.178 -2.754 -14.515 1.00 95.38 73 PRO A N 1
ATOM 565 C CA . PRO A 1 73 ? 27.457 -1.381 -14.098 1.00 95.38 73 PRO A CA 1
ATOM 566 C C . PRO A 1 73 ? 27.660 -0.398 -15.262 1.00 95.38 73 PRO A C 1
ATOM 568 O O . PRO A 1 73 ? 27.705 0.807 -15.030 1.00 95.38 73 PRO A O 1
ATOM 571 N N . ASN A 1 74 ? 27.786 -0.875 -16.507 1.00 95.81 74 ASN A N 1
ATOM 572 C CA . ASN A 1 74 ? 27.967 -0.021 -17.688 1.00 95.81 74 ASN A CA 1
ATOM 573 C C . ASN A 1 74 ? 26.648 0.358 -18.376 1.00 95.81 74 ASN A C 1
ATOM 575 O O . ASN A 1 74 ? 26.662 1.090 -19.367 1.00 95.81 74 ASN A O 1
ATOM 579 N N . LYS A 1 75 ? 25.512 -0.148 -17.886 1.00 96.38 75 LYS A N 1
ATOM 580 C CA . LYS A 1 75 ? 24.180 0.183 -18.401 1.00 96.38 75 LYS A CA 1
ATOM 581 C C . LYS A 1 75 ? 23.418 1.030 -17.383 1.00 96.38 75 LYS A C 1
ATOM 583 O O . LYS A 1 75 ? 23.534 0.764 -16.186 1.00 96.38 75 LYS A O 1
ATOM 588 N N . PRO A 1 76 ? 22.586 1.986 -17.834 1.00 97.62 76 PRO A N 1
ATOM 589 C CA . PRO A 1 76 ? 21.698 2.719 -16.942 1.00 97.62 76 PRO A CA 1
ATOM 590 C C . PRO A 1 76 ? 20.855 1.764 -16.091 1.00 97.62 76 PRO A C 1
ATOM 592 O O . PRO A 1 76 ? 20.354 0.750 -16.586 1.00 97.62 76 PRO A O 1
ATOM 595 N N . LEU A 1 77 ? 20.708 2.081 -14.809 1.00 98.38 77 LEU A N 1
ATOM 596 C CA . LEU A 1 77 ? 19.918 1.316 -13.848 1.00 98.38 77 LEU A CA 1
ATOM 597 C C . LEU A 1 77 ? 18.927 2.259 -13.186 1.00 98.38 77 LEU A C 1
ATOM 599 O O . LEU A 1 77 ? 19.312 3.323 -12.718 1.00 98.38 77 LEU A O 1
ATOM 603 N N . THR A 1 78 ? 17.670 1.855 -13.084 1.00 97.94 78 THR A N 1
ATOM 604 C CA . THR A 1 78 ? 16.680 2.561 -12.266 1.00 97.94 78 THR A CA 1
ATOM 605 C C . THR A 1 78 ? 15.787 1.556 -11.550 1.00 97.94 78 THR A C 1
ATOM 607 O O . THR A 1 78 ? 15.953 0.342 -11.695 1.00 97.94 78 THR A O 1
ATOM 610 N N . TYR A 1 79 ? 14.837 2.050 -10.766 1.00 98.06 79 TYR A N 1
ATOM 611 C CA . TYR A 1 79 ? 13.848 1.212 -10.114 1.00 98.06 79 TYR A CA 1
ATOM 612 C C . TYR A 1 79 ? 12.424 1.727 -10.303 1.00 98.06 79 TYR A C 1
ATOM 614 O O . TYR A 1 79 ? 12.166 2.917 -10.500 1.00 98.06 79 TYR A O 1
ATOM 622 N N . LEU A 1 80 ? 11.496 0.785 -10.243 1.00 97.75 80 LEU A N 1
ATOM 623 C CA . LEU A 1 80 ? 10.057 0.986 -10.176 1.00 97.75 80 LEU A CA 1
ATOM 624 C C . LEU A 1 80 ? 9.544 0.310 -8.910 1.00 97.75 80 LEU A C 1
ATOM 626 O O . LEU A 1 80 ? 10.230 -0.537 -8.341 1.00 97.75 80 LEU A O 1
ATOM 630 N N . MET A 1 81 ? 8.348 0.670 -8.463 1.00 96.94 81 MET A N 1
ATOM 631 C CA . MET A 1 81 ? 7.780 0.054 -7.268 1.00 96.94 81 MET A CA 1
ATOM 632 C C . MET A 1 81 ? 6.276 -0.181 -7.373 1.00 96.94 81 MET A C 1
ATOM 634 O O . MET A 1 81 ? 5.575 0.485 -8.135 1.00 96.94 81 MET A O 1
ATOM 638 N N . GLN A 1 82 ? 5.791 -1.144 -6.599 1.00 96.94 82 GLN A N 1
ATOM 639 C CA . GLN A 1 82 ? 4.372 -1.422 -6.422 1.00 96.94 82 GLN A CA 1
ATOM 640 C C . GLN A 1 82 ? 3.673 -0.266 -5.681 1.00 96.94 82 GLN A C 1
ATOM 642 O O . GLN A 1 82 ? 4.223 0.342 -4.762 1.00 96.94 82 GLN A O 1
ATOM 647 N N . THR A 1 83 ? 2.427 0.028 -6.051 1.00 95.50 83 THR A N 1
ATOM 648 C CA . THR A 1 83 ? 1.696 1.212 -5.578 1.00 95.50 83 THR A CA 1
ATOM 649 C C . THR A 1 83 ? 1.231 1.130 -4.121 1.00 95.50 83 THR A C 1
ATOM 651 O O . THR A 1 83 ? 0.935 2.163 -3.518 1.00 95.50 83 THR A O 1
ATOM 654 N N . THR A 1 84 ? 1.173 -0.077 -3.546 1.00 93.31 84 THR A N 1
ATOM 655 C CA . THR A 1 84 ? 0.602 -0.357 -2.216 1.00 93.31 84 THR A CA 1
ATOM 656 C C . THR A 1 84 ? 1.644 -0.742 -1.159 1.00 93.31 84 THR A C 1
ATOM 658 O O . THR A 1 84 ? 1.311 -1.407 -0.175 1.00 93.31 84 THR A O 1
ATOM 661 N N . LEU A 1 85 ? 2.917 -0.404 -1.371 1.00 93.31 85 LEU A N 1
ATOM 662 C CA . LEU A 1 85 ? 3.986 -0.746 -0.432 1.00 93.31 85 LEU A CA 1
ATOM 663 C C . LEU A 1 85 ? 3.933 0.073 0.864 1.00 93.31 85 LEU A C 1
ATOM 665 O O . LEU A 1 85 ? 3.353 1.155 0.939 1.00 93.31 85 LEU A O 1
ATOM 669 N N . SER A 1 86 ? 4.594 -0.447 1.898 1.00 92.19 86 SER A N 1
ATOM 670 C CA . SER A 1 86 ? 4.926 0.310 3.108 1.00 92.19 86 SER A CA 1
ATOM 671 C C . SER A 1 86 ? 5.927 1.412 2.762 1.00 92.19 86 SER A C 1
ATOM 673 O O . SER A 1 86 ? 7.016 1.113 2.271 1.00 92.19 86 SER A O 1
ATOM 675 N N . VAL A 1 87 ? 5.584 2.677 3.021 1.00 91.00 87 VAL A N 1
ATOM 676 C CA . VAL A 1 87 ? 6.444 3.831 2.698 1.00 91.00 87 VAL A CA 1
ATOM 677 C C . VAL A 1 87 ? 7.771 3.739 3.455 1.00 91.00 87 VAL A C 1
ATOM 679 O O . VAL A 1 87 ? 8.843 3.915 2.878 1.00 91.00 87 VAL A O 1
ATOM 682 N N . ALA A 1 88 ? 7.706 3.395 4.744 1.00 88.88 88 ALA A N 1
ATOM 683 C CA . ALA A 1 88 ? 8.883 3.282 5.599 1.00 88.88 88 ALA A CA 1
ATOM 684 C C . ALA A 1 88 ? 9.805 2.129 5.177 1.00 88.88 88 ALA A C 1
ATOM 686 O O . ALA A 1 88 ? 11.017 2.316 5.087 1.00 88.88 88 ALA A O 1
ATOM 687 N N . ASP A 1 89 ? 9.248 0.949 4.888 1.00 90.50 89 ASP A N 1
ATOM 688 C CA . ASP A 1 89 ? 10.069 -0.214 4.530 1.00 90.50 89 ASP A CA 1
ATOM 689 C C . ASP A 1 89 ? 10.665 -0.048 3.120 1.00 90.50 89 ASP A C 1
ATOM 691 O O . ASP A 1 89 ? 11.833 -0.363 2.899 1.00 90.50 89 ASP A O 1
ATOM 695 N N . THR A 1 90 ? 9.915 0.559 2.192 1.00 93.94 90 THR A N 1
ATOM 696 C CA . THR A 1 90 ? 10.405 0.881 0.839 1.00 93.94 90 THR A CA 1
ATOM 697 C C . THR A 1 90 ? 11.577 1.856 0.881 1.00 93.94 90 THR A C 1
ATOM 699 O O . THR A 1 90 ? 12.521 1.709 0.109 1.00 93.94 90 THR A O 1
ATOM 702 N N . LYS A 1 91 ? 11.575 2.819 1.811 1.00 94.19 91 LYS A N 1
ATOM 703 C CA . LYS A 1 91 ? 12.716 3.721 2.005 1.00 94.19 91 LYS A CA 1
ATOM 704 C C . LYS A 1 91 ? 13.998 2.955 2.348 1.00 94.19 91 LYS A C 1
ATOM 706 O O . LYS A 1 91 ? 15.038 3.239 1.766 1.00 94.19 91 LYS A O 1
ATOM 711 N N . ASN A 1 92 ? 13.915 1.945 3.216 1.00 95.31 92 ASN A N 1
ATOM 712 C CA . ASN A 1 92 ? 15.072 1.113 3.567 1.00 95.31 92 ASN A CA 1
ATOM 713 C C . ASN A 1 92 ? 15.595 0.318 2.359 1.00 95.31 92 ASN A C 1
ATOM 715 O O . ASN A 1 92 ? 16.807 0.210 2.174 1.00 95.31 92 ASN A O 1
ATOM 719 N N . ILE A 1 93 ? 14.690 -0.201 1.520 1.00 96.69 93 ILE A N 1
ATOM 720 C CA . ILE A 1 93 ? 15.040 -0.878 0.261 1.00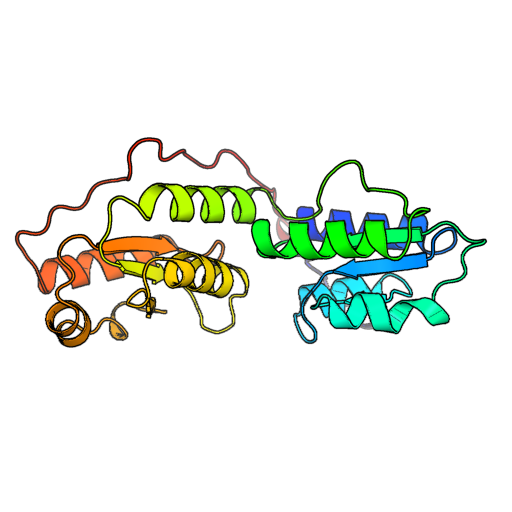 96.69 93 ILE A CA 1
ATOM 721 C C . ILE A 1 93 ? 15.755 0.099 -0.678 1.00 96.69 93 ILE A C 1
ATOM 723 O O . ILE A 1 93 ? 16.832 -0.217 -1.175 1.00 96.69 93 ILE A O 1
ATOM 727 N N . ILE A 1 94 ? 15.215 1.305 -0.883 1.00 96.44 94 ILE A N 1
ATOM 728 C CA . ILE A 1 94 ? 15.835 2.333 -1.734 1.00 96.44 94 ILE A CA 1
ATOM 729 C C . ILE A 1 94 ? 17.230 2.704 -1.221 1.00 96.44 94 ILE A C 1
ATOM 731 O O . ILE A 1 94 ? 18.175 2.736 -2.008 1.00 96.44 94 ILE A O 1
ATOM 735 N N . ASP A 1 95 ? 17.383 2.927 0.086 1.00 96.81 95 ASP A N 1
ATOM 736 C CA . ASP A 1 95 ? 18.676 3.255 0.692 1.00 96.81 95 ASP A CA 1
ATOM 737 C C . ASP A 1 95 ? 19.701 2.130 0.466 1.00 96.81 95 ASP A C 1
ATOM 739 O O . ASP A 1 95 ? 20.883 2.388 0.219 1.00 96.81 95 ASP A O 1
ATOM 743 N N . GLN A 1 96 ? 19.265 0.870 0.524 1.00 97.62 96 GLN A N 1
ATOM 744 C CA . GLN A 1 96 ? 20.118 -0.283 0.249 1.00 97.62 96 GLN A CA 1
ATOM 745 C C . GLN A 1 96 ? 20.448 -0.429 -1.245 1.00 97.62 96 GLN A C 1
ATOM 747 O O . GLN A 1 96 ? 21.591 -0.764 -1.572 1.00 97.62 96 GLN A O 1
ATOM 752 N N . ILE A 1 97 ? 19.510 -0.126 -2.150 1.00 97.81 97 ILE A N 1
ATOM 753 C CA . ILE A 1 97 ? 19.770 -0.037 -3.597 1.00 97.81 97 ILE A CA 1
ATOM 754 C C . ILE A 1 97 ? 20.851 1.016 -3.858 1.00 97.81 97 ILE A C 1
ATOM 756 O O . ILE A 1 97 ? 21.839 0.695 -4.511 1.00 97.81 97 ILE A O 1
ATOM 760 N N . SER A 1 98 ? 20.738 2.224 -3.297 1.0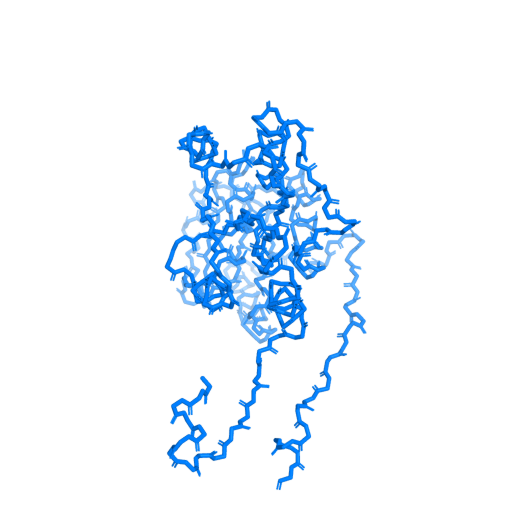0 97.00 98 SER A N 1
ATOM 761 C CA . SER A 1 98 ? 21.741 3.289 -3.467 1.00 97.00 98 SER A CA 1
ATOM 762 C C . SER A 1 98 ? 23.123 2.900 -2.952 1.00 97.00 98 SER A C 1
ATOM 764 O O . SER A 1 98 ? 24.133 3.223 -3.573 1.00 97.00 98 SER A O 1
ATOM 766 N N . LYS A 1 99 ? 23.191 2.190 -1.818 1.00 97.00 99 LYS A N 1
ATOM 767 C CA . LYS A 1 99 ? 24.463 1.690 -1.270 1.00 97.00 99 LYS A CA 1
ATOM 768 C C . LYS A 1 99 ? 25.093 0.615 -2.152 1.00 97.00 99 LYS A C 1
ATOM 770 O O . LYS A 1 99 ? 26.314 0.564 -2.270 1.00 97.00 99 LYS A O 1
ATOM 775 N N . THR A 1 100 ? 24.271 -0.256 -2.733 1.00 97.56 100 THR A N 1
ATOM 776 C CA . THR A 1 100 ? 24.731 -1.422 -3.504 1.00 97.56 100 THR A CA 1
ATOM 777 C C . THR A 1 100 ? 25.073 -1.040 -4.943 1.00 97.56 100 THR A C 1
ATOM 779 O O . THR A 1 100 ? 26.066 -1.517 -5.492 1.00 97.56 100 THR A O 1
ATOM 782 N N . PHE A 1 101 ? 24.300 -0.121 -5.523 1.00 97.81 101 PHE A N 1
ATOM 783 C CA . PHE A 1 101 ? 24.434 0.390 -6.883 1.00 97.81 101 PHE A CA 1
ATOM 784 C C . PHE A 1 101 ? 24.527 1.927 -6.864 1.00 97.81 101 PHE A C 1
ATOM 786 O O . PHE A 1 101 ? 23.548 2.604 -7.169 1.00 97.81 101 PHE A O 1
ATOM 793 N N . PRO A 1 102 ? 25.697 2.517 -6.547 1.00 96.44 102 PRO A N 1
ATOM 794 C CA . PRO A 1 102 ? 25.847 3.976 -6.453 1.00 96.44 102 PRO A CA 1
ATOM 795 C C . PRO A 1 102 ? 25.547 4.750 -7.748 1.00 96.44 102 PRO A C 1
ATOM 797 O O . PRO A 1 102 ? 25.368 5.963 -7.707 1.00 96.44 102 PRO A O 1
ATOM 800 N N . PHE A 1 103 ? 25.513 4.061 -8.894 1.00 96.81 103 PHE A N 1
ATOM 801 C CA . PHE A 1 103 ? 25.183 4.610 -10.213 1.00 96.81 103 PHE A CA 1
ATOM 802 C C . PHE A 1 103 ? 23.681 4.546 -10.547 1.00 96.81 103 PHE A C 1
ATOM 804 O O . PHE A 1 103 ? 23.297 4.887 -11.663 1.00 96.81 103 PHE A O 1
ATOM 811 N N . VAL A 1 104 ? 22.833 4.082 -9.618 1.00 98.00 104 VAL A N 1
ATOM 812 C CA . VAL A 1 104 ? 21.385 3.995 -9.830 1.00 98.00 104 VAL A CA 1
ATOM 813 C C . VAL A 1 104 ? 20.774 5.378 -10.066 1.00 98.00 104 VAL A C 1
ATOM 815 O O . VAL A 1 104 ? 20.990 6.330 -9.315 1.00 98.00 104 VAL A O 1
ATOM 818 N N . GLU A 1 105 ? 19.956 5.482 -11.104 1.00 97.50 105 GLU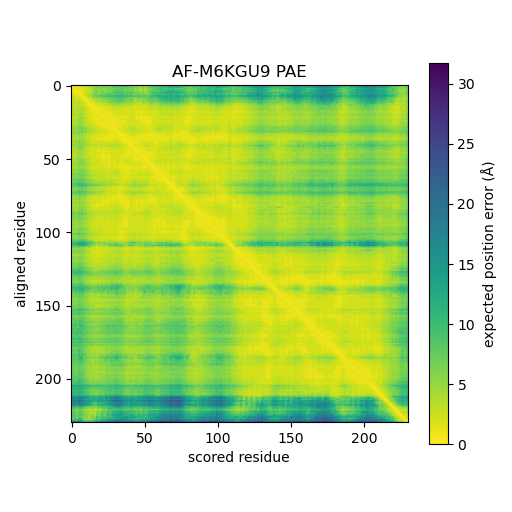 A N 1
ATOM 819 C CA . GLU A 1 105 ? 19.165 6.664 -11.399 1.00 97.50 105 GLU A CA 1
ATOM 820 C C . GLU A 1 105 ? 17.880 6.648 -10.574 1.00 97.50 105 GLU A C 1
ATOM 822 O O . GLU A 1 105 ? 16.994 5.805 -10.753 1.00 97.50 105 GLU A O 1
ATOM 827 N N . HIS A 1 106 ? 17.771 7.615 -9.668 1.00 95.62 106 HIS A N 1
ATOM 828 C CA . HIS A 1 106 ? 16.610 7.785 -8.810 1.00 95.62 106 HIS A CA 1
ATOM 829 C C . HIS A 1 106 ? 15.420 8.374 -9.582 1.00 95.62 106 HIS A C 1
ATOM 831 O O . HIS A 1 106 ? 15.529 9.479 -10.126 1.00 95.62 106 HIS A O 1
ATOM 837 N N . PRO A 1 107 ? 14.253 7.701 -9.599 1.00 92.12 107 PRO A N 1
ATOM 838 C CA . PRO A 1 107 ? 13.030 8.303 -10.104 1.00 92.12 107 PRO A CA 1
ATOM 839 C C . PRO A 1 107 ? 12.688 9.593 -9.351 1.00 92.12 107 PRO A C 1
ATOM 841 O O . PRO A 1 107 ? 12.815 9.669 -8.134 1.00 92.12 107 PRO A O 1
ATOM 844 N N . SER A 1 108 ? 12.183 10.599 -10.066 1.00 84.44 108 SER A N 1
ATOM 845 C CA . SER A 1 108 ? 11.825 11.896 -9.468 1.00 84.44 108 SER A CA 1
ATOM 846 C C . SER A 1 108 ? 10.619 11.851 -8.523 1.00 84.44 108 SER A C 1
ATOM 848 O O . SER A 1 108 ? 10.413 12.785 -7.751 1.00 84.44 108 SER A O 1
ATOM 850 N N . LYS A 1 109 ? 9.801 10.799 -8.613 1.00 82.06 109 LYS A N 1
ATOM 851 C CA . LYS A 1 109 ? 8.669 10.512 -7.730 1.00 82.06 109 LYS A CA 1
ATOM 852 C C . LYS A 1 109 ? 8.613 9.013 -7.471 1.00 82.06 109 LYS A C 1
ATOM 854 O O . LYS A 1 109 ? 8.931 8.234 -8.375 1.00 82.06 109 LYS A O 1
ATOM 859 N N . ASP A 1 110 ? 8.197 8.648 -6.266 1.00 84.88 110 ASP A N 1
ATOM 860 C CA . ASP A 1 110 ? 7.827 7.278 -5.933 1.00 84.88 110 ASP A CA 1
ATOM 861 C C . ASP A 1 110 ? 6.597 6.836 -6.740 1.00 84.88 110 ASP A C 1
ATOM 863 O O . ASP A 1 110 ? 5.816 7.648 -7.251 1.00 84.88 110 ASP A O 1
ATOM 867 N N . ASP A 1 111 ? 6.466 5.520 -6.917 1.00 92.75 111 ASP A N 1
ATOM 868 C CA . ASP A 1 111 ? 5.295 4.933 -7.568 1.00 92.75 111 ASP A CA 1
ATOM 869 C C . ASP A 1 111 ? 4.226 4.506 -6.533 1.00 92.75 111 ASP A C 1
ATOM 871 O O . ASP A 1 111 ? 3.112 4.153 -6.922 1.00 92.75 111 ASP A O 1
ATOM 875 N N . ILE A 1 112 ? 4.515 4.605 -5.222 1.00 92.25 112 ILE A N 1
ATOM 876 C CA . ILE A 1 112 ? 3.515 4.438 -4.152 1.00 92.25 112 ILE A CA 1
ATOM 877 C C . ILE A 1 112 ? 2.405 5.473 -4.348 1.00 92.25 112 ILE A C 1
ATOM 879 O O . ILE A 1 112 ? 2.651 6.665 -4.537 1.00 92.25 112 ILE A O 1
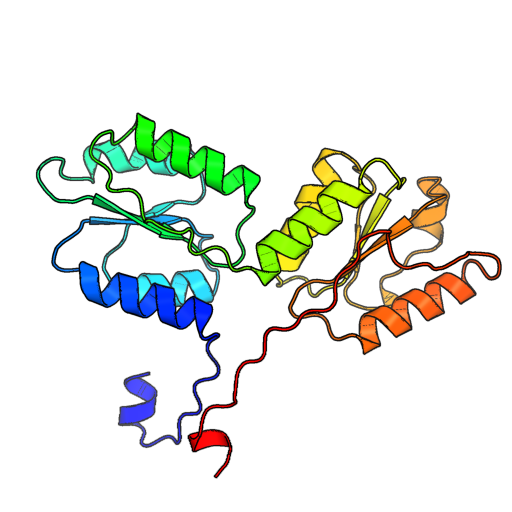ATOM 883 N N . CYS A 1 113 ? 1.153 5.019 -4.346 1.00 92.44 113 CYS A N 1
ATOM 884 C CA . CYS A 1 113 ? 0.038 5.913 -4.616 1.00 92.44 113 CYS A CA 1
ATOM 885 C C . CYS A 1 113 ? -0.296 6.801 -3.411 1.00 92.44 113 CYS A C 1
ATOM 887 O O . CYS A 1 113 ? -0.147 6.395 -2.258 1.00 92.44 113 CYS A O 1
ATOM 889 N N . TYR A 1 114 ? -0.845 7.990 -3.689 1.00 89.69 114 TYR A N 1
ATOM 890 C CA . TYR A 1 114 ? -1.264 8.941 -2.653 1.00 89.69 114 TYR A CA 1
ATOM 891 C C . TYR A 1 114 ? -2.198 8.286 -1.619 1.00 89.69 114 TYR A C 1
ATOM 893 O O . TYR A 1 114 ? -1.997 8.443 -0.423 1.00 89.69 114 TYR A O 1
ATOM 901 N N . ALA A 1 115 ? -3.145 7.459 -2.078 1.00 89.31 115 ALA A N 1
ATOM 902 C CA . ALA A 1 115 ? -4.120 6.779 -1.233 1.00 89.31 115 ALA A CA 1
ATOM 903 C C . ALA A 1 115 ? -3.477 5.821 -0.213 1.00 89.31 115 ALA A C 1
ATOM 905 O O . ALA A 1 115 ? -4.030 5.636 0.876 1.00 89.31 115 ALA A O 1
ATOM 906 N N . THR A 1 116 ? -2.338 5.211 -0.556 1.00 91.44 116 THR A N 1
ATOM 907 C CA . THR A 1 116 ? -1.550 4.365 0.347 1.00 91.44 116 THR A CA 1
ATOM 908 C C . THR A 1 116 ? -0.754 5.220 1.328 1.00 91.44 116 THR A C 1
ATOM 910 O O . THR A 1 116 ? -0.814 4.956 2.530 1.00 91.44 116 THR A O 1
ATOM 913 N N . THR A 1 117 ? -0.073 6.262 0.846 1.00 90.88 117 THR A N 1
ATOM 914 C CA . THR A 1 117 ? 0.703 7.186 1.688 1.00 90.88 117 THR A CA 1
ATOM 915 C C . THR A 1 117 ? -0.180 7.870 2.731 1.00 90.88 117 THR A C 1
ATOM 917 O O . THR A 1 117 ? 0.084 7.750 3.923 1.00 90.88 117 THR A O 1
ATOM 920 N N . GLU A 1 118 ? -1.288 8.484 2.315 1.00 90.19 118 GLU A N 1
ATOM 921 C CA . GLU A 1 118 ? -2.195 9.216 3.208 1.00 90.19 118 GLU A CA 1
ATOM 922 C C . GLU A 1 118 ? -2.814 8.314 4.284 1.00 90.19 118 GLU A C 1
ATOM 924 O O . GLU A 1 118 ? -2.943 8.716 5.440 1.00 90.19 118 GLU A O 1
ATOM 929 N N . ARG A 1 119 ? -3.153 7.060 3.948 1.00 91.62 119 ARG A N 1
ATOM 930 C CA . ARG A 1 119 ? -3.679 6.101 4.934 1.00 91.62 119 ARG A CA 1
ATOM 931 C C . ARG A 1 119 ? -2.614 5.661 5.936 1.00 91.62 119 ARG A C 1
ATOM 933 O O . ARG A 1 119 ? -2.920 5.551 7.120 1.00 91.62 119 ARG A O 1
ATOM 940 N N . GLN A 1 120 ? -1.381 5.412 5.493 1.00 93.81 120 GLN A N 1
ATOM 941 C CA . GLN A 1 120 ? -0.280 5.064 6.400 1.00 93.81 120 GLN A CA 1
ATOM 942 C C . GLN A 1 120 ? 0.086 6.239 7.316 1.00 93.81 120 GLN A C 1
ATOM 944 O O . GLN A 1 120 ? 0.334 6.037 8.506 1.00 93.81 120 GLN A O 1
ATOM 949 N N . GLU A 1 121 ? 0.061 7.466 6.797 1.00 91.94 121 GLU A N 1
ATOM 950 C CA . GLU A 1 121 ? 0.236 8.682 7.594 1.00 91.94 121 GLU A CA 1
ATOM 951 C C . GLU A 1 121 ? -0.878 8.830 8.637 1.00 91.94 121 GLU A C 1
ATOM 953 O O . GLU A 1 121 ? -0.583 9.013 9.817 1.00 91.94 121 GLU A O 1
ATOM 958 N N . ALA A 1 122 ? -2.146 8.659 8.242 1.00 91.81 122 ALA A N 1
ATOM 959 C CA . ALA A 1 122 ? -3.282 8.713 9.161 1.00 91.81 122 ALA A CA 1
ATOM 960 C C . ALA A 1 122 ? -3.172 7.666 10.281 1.00 91.81 122 ALA A C 1
ATOM 962 O O . ALA A 1 122 ? -3.333 8.000 11.454 1.00 91.81 122 ALA A O 1
ATOM 963 N N . VAL A 1 123 ? -2.822 6.418 9.943 1.00 94.19 123 VAL A N 1
ATOM 964 C CA . VAL A 1 123 ? -2.552 5.365 10.937 1.00 94.19 123 VAL A CA 1
ATOM 965 C C . VAL A 1 123 ? -1.434 5.801 11.881 1.00 94.19 123 VAL A C 1
ATOM 967 O O . VAL A 1 123 ? -1.617 5.753 13.094 1.00 94.19 123 VAL A O 1
ATOM 970 N N . SER A 1 124 ? -0.312 6.287 11.350 1.00 93.44 124 SER A N 1
ATOM 971 C CA . SER A 1 124 ? 0.841 6.704 12.158 1.00 93.44 124 SER A CA 1
ATOM 972 C C . SER A 1 124 ? 0.484 7.809 13.158 1.00 93.44 124 SER A C 1
ATOM 974 O O . SER A 1 124 ? 0.877 7.726 14.319 1.00 93.44 124 SER A O 1
ATOM 976 N N . LEU A 1 125 ? -0.314 8.800 12.746 1.00 92.94 125 LEU A N 1
ATOM 977 C CA . LEU A 1 125 ? -0.764 9.899 13.610 1.00 92.94 125 LEU A CA 1
ATOM 978 C C . LEU A 1 125 ? -1.671 9.434 14.759 1.00 92.94 125 LEU A C 1
ATOM 980 O O . LEU A 1 125 ? -1.682 10.053 15.825 1.00 92.94 125 LEU A O 1
ATOM 984 N N . MET A 1 126 ? -2.422 8.348 14.562 1.00 94.12 126 MET A N 1
ATOM 985 C CA . MET A 1 126 ? -3.324 7.802 15.579 1.00 94.12 126 MET A CA 1
ATOM 986 C C . MET A 1 126 ? -2.603 6.970 16.644 1.00 94.12 126 MET A C 1
ATOM 988 O O . MET A 1 126 ? -3.135 6.817 17.743 1.00 94.12 126 MET A O 1
ATOM 992 N N . MET A 1 127 ? -1.411 6.433 16.355 1.00 94.94 127 MET A N 1
ATOM 993 C CA . MET A 1 127 ? -0.749 5.442 17.218 1.00 94.94 127 MET A CA 1
ATOM 994 C C . MET A 1 127 ? -0.544 5.931 18.654 1.00 94.94 127 MET A C 1
ATOM 996 O O . MET A 1 127 ? -0.807 5.192 19.598 1.00 94.94 127 MET A O 1
ATOM 1000 N N . ASP A 1 128 ? -0.169 7.189 18.862 1.00 94.00 128 ASP A N 1
ATOM 1001 C CA . ASP A 1 128 ? 0.087 7.705 20.214 1.00 94.00 128 ASP A CA 1
ATOM 1002 C C . ASP A 1 128 ? -1.191 7.987 21.025 1.00 94.00 128 ASP A C 1
ATOM 1004 O O . ASP A 1 128 ? -1.113 8.372 22.192 1.00 94.00 128 ASP A O 1
ATOM 1008 N N . LYS A 1 129 ? -2.375 7.836 20.416 1.00 95.38 129 LYS A N 1
ATOM 1009 C CA . LYS A 1 129 ? -3.675 8.197 21.007 1.00 95.38 129 LYS A CA 1
ATOM 1010 C C . LYS A 1 129 ? -4.600 7.010 21.253 1.00 95.38 129 LYS A C 1
ATOM 1012 O O . LYS A 1 129 ? -5.654 7.203 21.846 1.00 95.38 129 LYS A O 1
ATOM 1017 N N . ILE A 1 130 ? -4.222 5.816 20.804 1.00 97.25 130 ILE A N 1
ATOM 1018 C CA . ILE A 1 130 ? -5.059 4.612 20.861 1.00 97.25 130 ILE A CA 1
ATOM 1019 C C . ILE A 1 130 ? -4.336 3.468 21.577 1.00 97.25 130 ILE A C 1
ATOM 1021 O O . ILE A 1 130 ? -3.103 3.430 21.618 1.00 97.25 130 ILE A O 1
ATOM 1025 N N . ASP A 1 131 ? -5.090 2.500 22.088 1.00 97.94 131 ASP A N 1
ATOM 1026 C CA . ASP A 1 131 ? -4.544 1.278 22.694 1.00 97.94 131 ASP A CA 1
ATOM 1027 C C . ASP A 1 131 ? -4.309 0.185 21.640 1.00 97.94 131 ASP A C 1
ATOM 1029 O O . ASP A 1 131 ? -3.332 -0.559 21.704 1.00 97.94 131 ASP A O 1
ATOM 1033 N N . ALA A 1 132 ? -5.176 0.129 20.628 1.00 98.38 132 ALA A N 1
ATOM 1034 C CA . ALA A 1 132 ? -5.066 -0.768 19.484 1.00 98.38 132 ALA A CA 1
ATOM 1035 C C . ALA A 1 132 ? -5.726 -0.152 18.247 1.00 98.38 132 ALA A C 1
ATOM 1037 O O . ALA A 1 132 ? -6.612 0.696 18.362 1.00 98.38 132 ALA A O 1
ATOM 1038 N N . MET A 1 133 ? -5.314 -0.607 17.064 1.00 98.38 133 MET A N 1
ATOM 1039 C CA . MET A 1 133 ? -5.954 -0.284 15.790 1.00 98.38 133 MET A CA 1
ATOM 1040 C C . MET A 1 133 ? -6.773 -1.472 15.284 1.00 98.38 133 MET A C 1
ATOM 1042 O O . MET A 1 133 ? -6.274 -2.595 15.214 1.00 98.38 133 MET A O 1
ATOM 1046 N N . LEU A 1 134 ? -8.003 -1.202 14.861 1.00 98.25 134 LEU A N 1
ATOM 1047 C CA . LEU A 1 134 ? -8.826 -2.083 14.049 1.00 98.25 134 LEU A CA 1
ATOM 1048 C C . LEU A 1 134 ? -8.708 -1.674 12.580 1.00 98.25 134 LEU A C 1
ATOM 1050 O O . LEU A 1 134 ? -9.137 -0.586 12.191 1.00 98.25 134 LEU A O 1
ATOM 1054 N N . VAL A 1 135 ? -8.156 -2.559 11.754 1.00 97.94 135 VAL A N 1
ATOM 1055 C CA . VAL A 1 135 ? -8.069 -2.363 10.303 1.00 97.94 135 VAL A CA 1
ATOM 1056 C C . VAL A 1 135 ? -9.180 -3.136 9.604 1.00 97.94 135 VAL A C 1
ATOM 1058 O O . VAL A 1 135 ? -9.333 -4.337 9.807 1.00 97.94 135 VAL A O 1
ATOM 1061 N N . ILE A 1 136 ? -9.933 -2.468 8.736 1.00 97.44 136 ILE A N 1
ATOM 1062 C CA . ILE A 1 136 ? -11.030 -3.086 7.990 1.00 97.44 136 ILE A CA 1
ATOM 1063 C C . ILE A 1 136 ? -10.578 -3.400 6.565 1.00 97.44 136 ILE A C 1
ATOM 1065 O O . ILE A 1 136 ? -10.194 -2.508 5.797 1.00 97.44 136 ILE A O 1
ATOM 1069 N N . GLY A 1 137 ? -10.643 -4.670 6.178 1.00 95.06 137 GLY A N 1
ATOM 1070 C CA . GLY A 1 137 ? -10.449 -5.092 4.797 1.00 95.06 137 GLY A CA 1
ATOM 1071 C C . GLY A 1 137 ? -10.210 -6.586 4.633 1.00 95.06 137 GLY A C 1
ATOM 1072 O O . GLY A 1 137 ? -9.804 -7.278 5.567 1.00 95.06 137 GLY A O 1
ATOM 1073 N N . ALA A 1 138 ? -10.422 -7.049 3.401 1.00 90.12 138 ALA A N 1
ATOM 1074 C CA . ALA A 1 138 ? -10.274 -8.444 3.003 1.00 90.12 138 ALA A CA 1
ATOM 1075 C C . ALA A 1 138 ? -8.862 -9.001 3.266 1.00 90.12 138 ALA A C 1
ATOM 1077 O O . ALA A 1 138 ? -7.882 -8.259 3.382 1.00 90.12 138 ALA A O 1
ATOM 1078 N N . ASP A 1 139 ? -8.743 -10.324 3.366 1.00 84.25 139 ASP A N 1
ATOM 1079 C CA . ASP A 1 139 ? -7.471 -11.013 3.644 1.00 84.25 139 ASP A CA 1
ATOM 1080 C C . ASP A 1 139 ? -6.439 -10.871 2.527 1.00 84.25 139 ASP A C 1
ATOM 1082 O O . ASP A 1 139 ? -5.248 -10.763 2.801 1.00 84.25 139 ASP A O 1
ATOM 1086 N N . ASN A 1 140 ? -6.889 -10.772 1.278 1.00 82.31 140 ASN A N 1
ATOM 1087 C CA . ASN A 1 140 ? -6.027 -10.588 0.112 1.00 82.31 140 ASN A CA 1
ATOM 1088 C C . ASN A 1 140 ? -5.671 -9.114 -0.179 1.00 82.31 140 ASN A C 1
ATOM 1090 O O . ASN A 1 140 ? -5.044 -8.824 -1.196 1.00 82.31 140 ASN A O 1
ATOM 1094 N N . SER A 1 141 ? -6.057 -8.165 0.681 1.00 86.88 141 SER A N 1
ATOM 1095 C CA . SER A 1 141 ? -5.753 -6.743 0.482 1.00 86.88 141 SER A CA 1
ATOM 1096 C C . SER A 1 141 ? -4.356 -6.395 1.001 1.00 86.88 141 SER A C 1
ATOM 1098 O O . SER A 1 141 ? -4.155 -6.214 2.206 1.00 86.88 141 SER A O 1
ATOM 1100 N N . SER A 1 142 ? -3.399 -6.218 0.080 1.00 86.06 142 SER A N 1
ATOM 1101 C CA . SER A 1 142 ? -2.032 -5.778 0.406 1.00 86.06 142 SER A CA 1
ATOM 1102 C C . SER A 1 142 ? -2.037 -4.469 1.203 1.00 86.06 142 SER A C 1
ATOM 1104 O O . SER A 1 142 ? -1.429 -4.391 2.268 1.00 86.06 142 SER A O 1
ATOM 1106 N N . ASN A 1 143 ? -2.812 -3.463 0.778 1.00 88.44 143 ASN A N 1
ATOM 1107 C CA . ASN A 1 143 ? -2.885 -2.186 1.490 1.00 88.44 143 ASN A CA 1
ATOM 1108 C C . ASN A 1 143 ? -3.424 -2.349 2.924 1.00 88.44 143 ASN A C 1
ATOM 1110 O O . ASN A 1 143 ? -2.851 -1.783 3.850 1.00 88.44 143 ASN A O 1
ATOM 1114 N N . SER A 1 144 ? -4.496 -3.124 3.133 1.00 93.12 144 SER A N 1
ATOM 1115 C CA . SER A 1 144 ? -5.029 -3.370 4.485 1.00 93.12 144 SER A CA 1
ATOM 1116 C C . SER A 1 144 ? -4.014 -4.098 5.366 1.00 93.12 144 SER A C 1
ATOM 1118 O O . SER A 1 144 ? -3.845 -3.742 6.531 1.00 93.12 144 SER A O 1
ATOM 1120 N N . LEU A 1 145 ? -3.291 -5.074 4.812 1.00 92.19 145 LEU A N 1
ATOM 1121 C CA . LEU A 1 145 ? -2.229 -5.770 5.532 1.00 92.19 145 LEU A CA 1
ATOM 1122 C C . LEU A 1 145 ? -1.095 -4.818 5.938 1.00 92.19 145 LEU A C 1
ATOM 1124 O O . LEU A 1 145 ? -0.631 -4.885 7.074 1.00 92.19 145 LEU A O 1
ATOM 1128 N N . ARG A 1 146 ? -0.679 -3.892 5.060 1.00 93.00 146 ARG A N 1
ATOM 1129 C CA . ARG A 1 146 ? 0.354 -2.895 5.397 1.00 93.00 146 ARG A CA 1
ATOM 1130 C C . ARG A 1 146 ? -0.091 -1.935 6.495 1.00 93.00 146 ARG A C 1
ATOM 1132 O O . ARG A 1 146 ? 0.716 -1.635 7.368 1.00 93.00 146 ARG A O 1
ATOM 1139 N N . LEU A 1 147 ? -1.358 -1.514 6.514 1.00 95.88 147 LEU A N 1
ATOM 1140 C CA . LEU A 1 147 ? -1.895 -0.702 7.616 1.00 95.88 147 LEU A CA 1
ATOM 1141 C C . LEU A 1 147 ? -1.869 -1.464 8.950 1.00 95.88 147 LEU A C 1
ATOM 1143 O O . LEU A 1 147 ? -1.487 -0.890 9.969 1.00 95.88 147 LEU A O 1
ATOM 1147 N N . LEU A 1 148 ? -2.218 -2.757 8.941 1.00 96.69 148 LEU A N 1
ATOM 1148 C CA . LEU A 1 148 ? -2.160 -3.598 10.140 1.00 96.69 148 LEU A CA 1
ATOM 1149 C C . LEU A 1 148 ? -0.722 -3.757 10.638 1.00 96.69 148 LEU A C 1
ATOM 1151 O O . LEU A 1 148 ? -0.453 -3.509 11.809 1.00 96.69 148 LEU A O 1
ATOM 1155 N N . GLN A 1 149 ? 0.199 -4.139 9.751 1.00 94.38 149 GLN A N 1
ATOM 1156 C CA . GLN A 1 149 ? 1.612 -4.316 10.088 1.00 94.38 149 GLN A CA 1
ATOM 1157 C C . GLN A 1 149 ? 2.226 -3.021 10.620 1.00 94.38 149 GLN A C 1
ATOM 1159 O O . GLN A 1 149 ? 2.983 -3.053 11.587 1.00 94.38 149 GLN A O 1
ATOM 1164 N N . LEU A 1 150 ? 1.874 -1.878 10.023 1.00 94.62 150 LEU A N 1
ATOM 1165 C CA . LEU A 1 150 ? 2.298 -0.566 10.498 1.00 94.62 150 LEU A CA 1
ATOM 1166 C C . LEU A 1 150 ? 1.818 -0.309 11.930 1.00 94.62 150 LEU A C 1
ATOM 1168 O O . LEU A 1 150 ? 2.626 0.072 12.772 1.00 94.62 150 LEU A O 1
ATOM 1172 N N . ALA A 1 151 ? 0.540 -0.562 12.223 1.00 96.81 151 ALA A N 1
ATOM 1173 C CA . ALA A 1 151 ? 0.004 -0.383 13.567 1.00 96.81 151 ALA A CA 1
ATOM 1174 C C . ALA A 1 151 ? 0.632 -1.353 14.581 1.00 96.81 151 ALA A C 1
ATOM 1176 O O . ALA A 1 151 ? 0.992 -0.957 15.687 1.00 96.81 151 ALA A O 1
ATOM 1177 N N . GLN A 1 152 ? 0.840 -2.615 14.199 1.00 97.12 152 GLN A N 1
ATOM 1178 C CA . GLN A 1 152 ? 1.410 -3.645 15.072 1.00 97.12 152 GLN A CA 1
ATOM 1179 C C . GLN A 1 152 ? 2.866 -3.381 15.480 1.00 97.12 152 GLN A C 1
ATOM 1181 O O . GLN A 1 152 ? 3.295 -3.908 16.506 1.00 97.12 152 GLN A O 1
ATOM 1186 N N . LYS A 1 153 ? 3.606 -2.523 14.757 1.00 94.19 153 LYS A N 1
ATOM 1187 C CA . LYS A 1 153 ? 4.956 -2.089 15.166 1.00 94.19 153 LYS A CA 1
ATOM 1188 C C . LYS A 1 153 ? 4.961 -1.392 16.535 1.00 94.19 153 LYS A C 1
ATOM 1190 O O . LYS A 1 153 ? 5.936 -1.528 17.266 1.00 94.19 153 LYS A O 1
ATOM 1195 N N . SER A 1 154 ? 3.900 -0.661 16.891 1.00 95.56 154 SER A N 1
ATOM 1196 C CA . SER A 1 154 ? 3.783 0.054 18.177 1.00 95.56 154 SER A CA 1
ATOM 1197 C C . SER A 1 154 ? 2.594 -0.393 19.033 1.00 95.56 154 SER A C 1
ATOM 1199 O O . SER A 1 154 ? 2.593 -0.169 20.243 1.00 95.56 154 SER A O 1
ATOM 1201 N N . LYS A 1 155 ? 1.593 -1.041 18.428 1.00 97.56 155 LYS A N 1
ATOM 1202 C CA . LYS A 1 155 ? 0.367 -1.528 19.072 1.00 97.56 155 LYS A CA 1
ATOM 1203 C C . LYS A 1 155 ? 0.146 -3.008 18.740 1.00 97.56 155 LYS A C 1
ATOM 1205 O O . LYS A 1 155 ? -0.658 -3.309 17.855 1.00 97.56 155 LYS A O 1
ATOM 1210 N N . PRO A 1 156 ? 0.824 -3.942 19.436 1.00 96.69 156 PRO A N 1
ATOM 1211 C CA . PRO A 1 156 ? 0.791 -5.378 19.126 1.00 96.69 156 PRO A CA 1
ATOM 1212 C C . PRO A 1 156 ? -0.609 -6.007 19.118 1.00 96.69 156 PRO A C 1
ATOM 1214 O O . PRO A 1 156 ? -0.848 -6.953 18.376 1.00 96.69 156 PRO A O 1
ATOM 1217 N N . HIS A 1 157 ? -1.546 -5.455 19.896 1.00 97.88 157 HIS A N 1
ATOM 1218 C CA . HIS A 1 157 ? -2.944 -5.904 19.954 1.00 97.88 157 HIS A CA 1
ATOM 1219 C C . HIS A 1 157 ? -3.821 -5.349 18.822 1.00 97.88 157 HIS A C 1
ATOM 1221 O O . HIS A 1 157 ? -5.035 -5.531 18.839 1.00 97.88 157 HIS A O 1
ATOM 1227 N N . SER A 1 158 ? -3.239 -4.647 17.844 1.00 98.25 158 SER A N 1
ATOM 1228 C CA . SER A 1 158 ? -3.958 -4.233 16.638 1.00 98.25 158 SER A CA 1
ATOM 1229 C C . SER A 1 158 ? -4.345 -5.450 15.804 1.00 98.25 158 SER A C 1
ATOM 1231 O O . SER A 1 158 ? -3.562 -6.391 15.658 1.00 98.25 158 SER A O 1
ATOM 1233 N N . PHE A 1 159 ? -5.546 -5.419 15.234 1.00 97.81 159 PHE A N 1
ATOM 1234 C CA . PHE A 1 159 ? -6.151 -6.555 14.549 1.00 97.81 159 PHE A CA 1
ATOM 1235 C C . PHE A 1 159 ? -6.920 -6.116 13.304 1.00 97.81 159 PHE A C 1
ATOM 1237 O O . PHE A 1 159 ? -7.199 -4.933 13.095 1.00 97.81 159 PHE A O 1
ATOM 1244 N N . LYS A 1 160 ? -7.227 -7.084 12.439 1.00 97.25 160 LYS A N 1
ATOM 1245 C CA . LYS A 1 160 ? -7.932 -6.860 11.176 1.00 97.25 160 LYS A CA 1
ATOM 1246 C C . LYS A 1 160 ? -9.219 -7.665 11.139 1.00 97.25 160 LYS A C 1
ATOM 1248 O O . LYS A 1 160 ? -9.243 -8.800 11.602 1.00 97.25 160 LYS A O 1
ATOM 1253 N N . VAL A 1 161 ? -10.252 -7.075 10.553 1.00 97.06 161 VAL A N 1
ATOM 1254 C CA . VAL A 1 161 ? -11.548 -7.709 10.289 1.00 97.06 161 VAL A CA 1
ATOM 1255 C C . VAL A 1 161 ? -11.959 -7.460 8.843 1.00 97.06 161 VAL A C 1
ATOM 1257 O O . VAL A 1 161 ? -11.619 -6.423 8.268 1.00 97.06 161 VAL A O 1
ATOM 1260 N N . SER A 1 162 ? -12.689 -8.396 8.250 1.00 95.62 162 SER A N 1
ATOM 1261 C CA . SER A 1 162 ? -13.271 -8.237 6.914 1.00 95.62 162 SER A CA 1
ATOM 1262 C C . SER A 1 162 ? -14.725 -7.775 6.999 1.00 95.62 162 SER A C 1
ATOM 1264 O O . SER A 1 162 ? -15.172 -6.990 6.166 1.00 95.62 162 SER A O 1
ATOM 1266 N N . THR A 1 163 ? -15.450 -8.232 8.019 1.00 95.88 163 THR A N 1
ATOM 1267 C CA . THR A 1 163 ? -16.866 -7.939 8.254 1.00 95.88 163 THR A CA 1
ATOM 1268 C C . THR A 1 163 ? -17.133 -7.652 9.729 1.00 95.88 163 THR A C 1
ATOM 1270 O O . THR A 1 163 ? -16.290 -7.893 10.597 1.00 95.88 163 THR A O 1
ATOM 1273 N N . ALA A 1 164 ? -18.338 -7.171 10.041 1.00 96.25 164 ALA A N 1
ATOM 1274 C CA . ALA A 1 164 ? -18.773 -7.023 11.424 1.00 96.25 164 ALA A CA 1
ATOM 1275 C C . ALA A 1 164 ? -18.754 -8.368 12.180 1.00 96.25 164 ALA A C 1
ATOM 1277 O O . ALA A 1 164 ? -18.515 -8.391 13.387 1.00 96.25 164 ALA A O 1
ATOM 1278 N N . ASP A 1 165 ? -18.961 -9.503 11.511 1.00 95.94 165 ASP A N 1
ATOM 1279 C CA . ASP A 1 165 ? -18.989 -10.827 12.147 1.00 95.94 165 ASP A CA 1
ATOM 1280 C C . ASP A 1 165 ? -17.651 -11.311 12.684 1.00 95.94 165 ASP A C 1
ATOM 1282 O O . ASP A 1 165 ? -17.633 -12.044 13.672 1.00 95.94 165 ASP A O 1
ATOM 1286 N N . ASP A 1 166 ? -16.557 -10.756 12.180 1.00 96.12 166 ASP A N 1
ATOM 1287 C CA . ASP A 1 166 ? -15.215 -11.055 12.674 1.00 96.12 166 ASP A CA 1
ATOM 1288 C C . ASP A 1 166 ? -14.892 -10.320 13.994 1.00 96.12 166 ASP A C 1
ATOM 1290 O O . ASP A 1 166 ? -13.879 -10.598 14.638 1.00 96.12 166 ASP A O 1
ATOM 1294 N N . LEU A 1 167 ? -15.728 -9.361 14.424 1.00 96.75 167 LEU A N 1
ATOM 1295 C CA . LEU A 1 167 ? -15.511 -8.625 15.672 1.00 96.75 167 LEU A CA 1
ATOM 1296 C C . LEU A 1 167 ? -15.710 -9.516 16.902 1.00 96.75 167 LEU A C 1
ATOM 1298 O O . LEU A 1 167 ? -16.818 -9.975 17.190 1.00 96.75 167 LEU A O 1
ATOM 1302 N N . SER A 1 168 ? -14.661 -9.626 17.716 1.00 97.06 168 SER A N 1
ATOM 1303 C CA . SER A 1 168 ? -14.703 -10.292 19.018 1.00 97.06 168 SER A CA 1
ATOM 1304 C C . SER A 1 168 ? -14.715 -9.278 20.163 1.00 97.06 168 SER A C 1
ATOM 1306 O O . SER A 1 168 ? -13.714 -8.614 20.439 1.00 97.06 168 SER A O 1
ATOM 1308 N N . LYS A 1 169 ? -15.850 -9.185 20.873 1.00 97.31 169 LYS A N 1
ATOM 1309 C CA . LYS A 1 169 ? -15.958 -8.388 22.109 1.00 97.31 169 LYS A CA 1
ATOM 1310 C C . LYS A 1 169 ? -14.966 -8.871 23.168 1.00 97.31 169 LYS A C 1
ATOM 1312 O O . LYS A 1 169 ? -14.337 -8.058 23.837 1.00 97.31 169 LYS A O 1
ATOM 1317 N N . GLU A 1 170 ? -14.812 -10.186 23.284 1.00 97.88 170 GLU A N 1
ATOM 1318 C CA . GLU A 1 170 ? -13.885 -10.812 24.223 1.00 97.88 170 GLU A CA 1
ATOM 1319 C C . GLU A 1 170 ? -12.433 -10.420 23.924 1.00 97.88 170 GLU A C 1
ATOM 1321 O O . GLU A 1 170 ? -11.704 -10.068 24.843 1.00 97.88 170 GLU A O 1
ATOM 1326 N N . TYR A 1 171 ? -12.021 -10.376 22.651 1.00 97.94 171 TYR A N 1
ATOM 1327 C CA . TYR A 1 171 ? -10.675 -9.925 22.283 1.00 97.94 171 TYR A CA 1
ATOM 1328 C C . TYR A 1 171 ? -10.412 -8.484 22.741 1.00 97.94 171 TYR A C 1
ATOM 1330 O O . TYR A 1 171 ? -9.360 -8.197 23.307 1.00 97.94 171 TYR A O 1
ATOM 1338 N N . ILE A 1 172 ? -11.376 -7.578 22.552 1.00 97.81 172 ILE A N 1
ATOM 1339 C CA . ILE A 1 172 ? -11.248 -6.178 22.988 1.00 97.81 172 ILE A CA 1
ATOM 1340 C C . ILE A 1 172 ? -11.116 -6.094 24.517 1.00 97.81 172 ILE A C 1
ATOM 1342 O O . ILE A 1 172 ? -10.278 -5.351 25.025 1.00 97.81 172 ILE A O 1
ATOM 1346 N N . GLN A 1 173 ? -11.908 -6.882 25.252 1.00 97.31 173 GLN A N 1
ATOM 1347 C CA . GLN A 1 173 ? -11.891 -6.914 26.718 1.00 97.31 173 GLN A CA 1
ATOM 1348 C C . GLN A 1 173 ? -10.610 -7.536 27.284 1.00 97.31 173 GLN A C 1
ATOM 1350 O O . GLN A 1 173 ? -10.003 -6.952 28.177 1.00 97.31 173 GLN A O 1
ATOM 1355 N N . ASN A 1 174 ? -10.183 -8.682 26.752 1.00 98.00 174 ASN A N 1
ATOM 1356 C CA . ASN A 1 174 ? -9.013 -9.419 27.235 1.00 98.00 174 ASN A CA 1
ATOM 1357 C C . ASN A 1 174 ? -7.704 -8.651 27.017 1.00 98.00 174 ASN A C 1
ATOM 1359 O O . ASN A 1 174 ? -6.753 -8.855 27.763 1.00 98.00 174 ASN A O 1
ATOM 1363 N N . ASN A 1 175 ? -7.658 -7.767 26.016 1.00 97.75 175 ASN A N 1
ATOM 1364 C CA . ASN A 1 175 ? -6.515 -6.887 25.761 1.00 97.75 175 ASN A CA 1
ATOM 1365 C C . ASN A 1 175 ? -6.687 -5.483 26.380 1.00 97.75 175 ASN A C 1
ATOM 1367 O O . ASN A 1 175 ? -5.916 -4.584 26.061 1.00 97.75 175 ASN A O 1
ATOM 1371 N N . GLU A 1 176 ? -7.704 -5.279 27.228 1.00 96.88 176 GLU A N 1
ATOM 1372 C CA . GLU A 1 176 ? -7.964 -4.033 27.969 1.00 96.88 176 GLU A CA 1
ATOM 1373 C C . GLU A 1 176 ? -8.019 -2.759 27.097 1.00 96.88 176 GLU A C 1
ATOM 1375 O O . GLU A 1 176 ? -7.673 -1.664 27.546 1.00 96.88 176 GLU A O 1
ATOM 1380 N N . ILE A 1 177 ? -8.484 -2.882 25.849 1.00 97.81 177 ILE A N 1
ATOM 1381 C CA . ILE A 1 177 ? -8.530 -1.779 24.880 1.00 97.81 177 ILE A CA 1
ATOM 1382 C C . ILE A 1 177 ? -9.629 -0.783 25.286 1.00 97.81 177 ILE A C 1
ATOM 1384 O O . ILE A 1 177 ? -10.817 -1.116 25.263 1.00 97.81 177 ILE A O 1
ATOM 1388 N N . LYS A 1 178 ? -9.248 0.455 25.628 1.00 96.62 178 LYS A N 1
ATOM 1389 C CA . LYS A 1 178 ? -10.166 1.549 26.004 1.00 96.62 178 LYS A CA 1
ATOM 1390 C C . LYS A 1 178 ? -10.408 2.511 24.849 1.00 96.62 178 LYS A C 1
ATOM 1392 O O . LYS A 1 178 ? -11.533 2.968 24.664 1.00 96.62 178 LYS A O 1
ATOM 1397 N N . ILE A 1 179 ?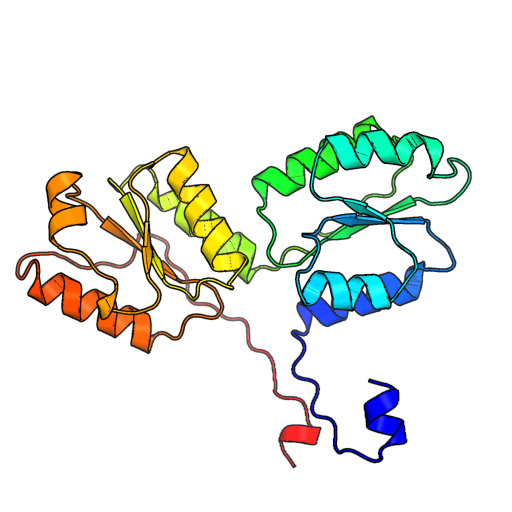 -9.366 2.807 24.077 1.00 97.38 179 ILE A N 1
ATOM 1398 C CA . ILE A 1 179 ? -9.424 3.642 22.879 1.00 97.38 179 ILE A CA 1
ATOM 1399 C C . ILE A 1 179 ? -9.031 2.779 21.682 1.00 97.38 179 ILE A C 1
ATOM 1401 O O . ILE A 1 179 ? -7.860 2.453 21.485 1.00 97.38 179 ILE A O 1
ATOM 1405 N N . LEU A 1 180 ? -10.025 2.408 20.876 1.00 97.88 180 LEU A N 1
ATOM 1406 C CA . LEU A 1 180 ? -9.824 1.662 19.639 1.00 97.88 180 LEU A CA 1
ATOM 1407 C C . LEU A 1 180 ? -9.749 2.644 18.466 1.00 97.88 180 LEU A C 1
ATOM 1409 O O . LEU A 1 180 ? -10.713 3.355 18.193 1.00 97.88 180 LEU A O 1
ATOM 1413 N N . GLY A 1 181 ? -8.618 2.679 17.764 1.00 97.50 181 GLY A N 1
ATOM 1414 C CA . GLY A 1 181 ? -8.531 3.356 16.472 1.00 97.50 181 GLY A CA 1
ATOM 1415 C C . GLY A 1 181 ? -9.197 2.516 15.390 1.00 97.50 181 GLY A C 1
ATOM 1416 O O . GLY A 1 181 ? -9.072 1.295 15.408 1.00 97.50 181 GLY A O 1
ATOM 1417 N N . LEU A 1 182 ? -9.890 3.152 14.447 1.00 96.75 182 LEU A N 1
ATOM 1418 C CA . LEU A 1 182 ? -10.472 2.476 13.290 1.00 96.75 182 LEU A CA 1
ATOM 1419 C C . LEU A 1 182 ? -9.884 3.046 12.002 1.00 96.75 182 LEU A C 1
ATOM 1421 O O . LEU A 1 182 ? -9.787 4.260 11.835 1.00 96.75 182 LEU A O 1
ATOM 1425 N N . THR A 1 183 ? -9.534 2.164 11.072 1.00 95.81 183 THR A N 1
ATOM 1426 C CA . THR A 1 183 ? -9.135 2.531 9.711 1.00 95.81 183 THR A CA 1
ATOM 1427 C C . THR A 1 183 ? -9.604 1.476 8.715 1.00 95.81 183 THR A C 1
ATOM 1429 O O . THR A 1 183 ? -9.968 0.362 9.092 1.00 95.81 183 THR A O 1
ATOM 1432 N N . ALA A 1 184 ? -9.578 1.801 7.428 1.00 94.69 184 ALA A N 1
ATOM 1433 C CA . ALA A 1 184 ? -10.014 0.907 6.368 1.00 94.69 184 ALA A CA 1
ATOM 1434 C C . ALA A 1 184 ? -9.043 0.929 5.182 1.00 94.69 184 ALA A C 1
ATOM 1436 O O . ALA A 1 184 ? -8.464 1.960 4.826 1.00 94.69 184 ALA A O 1
ATOM 1437 N N . GLY A 1 185 ? -8.874 -0.233 4.550 1.00 91.69 185 GLY A N 1
ATOM 1438 C CA . GLY A 1 185 ? -8.135 -0.341 3.297 1.00 91.69 185 GLY A CA 1
ATOM 1439 C C . GLY A 1 185 ? -8.774 0.471 2.171 1.00 91.69 185 GLY A C 1
ATOM 1440 O O . GLY A 1 185 ? -9.968 0.753 2.189 1.00 91.69 185 GLY A O 1
ATOM 1441 N N . ALA A 1 186 ? -7.985 0.814 1.150 1.00 87.62 186 ALA A N 1
ATOM 1442 C CA . ALA A 1 186 ? -8.468 1.587 0.001 1.00 87.62 186 ALA A CA 1
ATOM 1443 C C . ALA A 1 186 ? -9.604 0.900 -0.786 1.00 87.62 186 ALA A C 1
ATOM 1445 O O . ALA A 1 186 ? -10.380 1.576 -1.452 1.00 87.62 186 ALA A O 1
ATOM 1446 N N . SER A 1 187 ? -9.714 -0.428 -0.700 1.00 87.12 187 SER A N 1
ATOM 1447 C CA . SER A 1 187 ? -10.747 -1.231 -1.363 1.00 87.12 187 SER A CA 1
ATOM 1448 C C . SER A 1 187 ? -11.973 -1.515 -0.488 1.00 87.12 187 SER A C 1
ATOM 1450 O O . SER A 1 187 ? -12.848 -2.268 -0.909 1.00 87.12 187 SER A O 1
ATOM 1452 N N . THR A 1 188 ? -12.022 -0.991 0.738 1.00 90.62 188 THR A N 1
ATOM 1453 C CA . THR A 1 188 ? -13.097 -1.275 1.694 1.00 90.62 188 THR A CA 1
ATOM 1454 C C . THR A 1 188 ? -14.239 -0.266 1.519 1.00 90.62 188 THR A C 1
ATOM 1456 O O . THR A 1 188 ? -14.013 0.931 1.698 1.00 90.62 188 THR A O 1
ATOM 1459 N N . PRO A 1 189 ? -15.470 -0.708 1.200 1.00 91.00 189 PRO A N 1
ATOM 1460 C CA . PRO A 1 189 ? -16.630 0.176 1.101 1.00 91.00 189 PRO A CA 1
ATOM 1461 C C . PRO A 1 189 ? -17.011 0.821 2.439 1.00 91.00 189 PRO A C 1
ATOM 1463 O O . PRO A 1 189 ? -16.952 0.167 3.480 1.00 91.00 189 PRO A O 1
ATOM 1466 N N . GLN A 1 190 ? -17.508 2.063 2.394 1.00 91.44 190 GLN A N 1
ATOM 1467 C CA . GLN A 1 190 ? -17.956 2.798 3.587 1.00 91.44 190 GLN A CA 1
ATOM 1468 C C . GLN A 1 190 ? -19.036 2.044 4.378 1.00 91.44 190 GLN A C 1
ATOM 1470 O O . GLN A 1 190 ? -18.989 2.023 5.601 1.00 91.44 190 GLN A O 1
ATOM 1475 N N . VAL A 1 191 ? -19.946 1.342 3.693 1.00 94.38 191 VAL A N 1
ATOM 1476 C CA . VAL A 1 191 ? -21.002 0.555 4.351 1.00 94.38 191 VAL A CA 1
ATOM 1477 C C . VAL A 1 191 ? -20.443 -0.487 5.329 1.00 94.38 191 VAL A C 1
ATOM 1479 O O . VAL A 1 191 ? -20.987 -0.642 6.416 1.00 94.38 191 VAL A O 1
ATOM 1482 N N . LEU A 1 192 ? -19.309 -1.129 5.014 1.00 94.75 192 LEU A N 1
ATOM 1483 C CA . LEU A 1 192 ? -18.682 -2.093 5.928 1.00 94.75 192 LEU A CA 1
ATOM 1484 C C . LEU A 1 192 ? -18.111 -1.404 7.171 1.00 94.75 192 LEU A C 1
ATOM 1486 O O . LEU A 1 192 ? -18.157 -1.955 8.270 1.00 94.75 192 LEU A O 1
ATOM 1490 N N . VAL A 1 193 ? -17.581 -0.189 7.007 1.00 95.44 193 VAL A N 1
ATOM 1491 C CA . VAL A 1 193 ? -17.100 0.631 8.126 1.00 95.44 193 VAL A CA 1
ATOM 1492 C C . VAL A 1 193 ? -18.264 0.987 9.050 1.00 95.44 193 VAL A C 1
ATOM 1494 O O . VAL A 1 193 ? -18.163 0.810 10.265 1.00 95.44 193 VAL A O 1
ATOM 1497 N N . ASP A 1 194 ? -19.390 1.408 8.477 1.00 96.12 194 ASP A N 1
ATOM 1498 C CA . ASP A 1 194 ? -20.588 1.796 9.223 1.00 96.12 194 ASP A CA 1
ATOM 1499 C C . ASP A 1 194 ? -21.218 0.603 9.968 1.00 96.12 194 ASP A C 1
ATOM 1501 O O . ASP A 1 194 ? -21.636 0.734 11.125 1.00 96.12 194 ASP A O 1
ATOM 1505 N N . GLU A 1 195 ? -21.240 -0.581 9.350 1.00 97.62 195 GLU A N 1
ATOM 1506 C CA . GLU A 1 195 ? -21.698 -1.833 9.970 1.00 97.62 195 GLU A CA 1
ATOM 1507 C C . GLU A 1 195 ? -20.831 -2.228 11.174 1.00 97.62 195 GLU A C 1
ATOM 1509 O O . GLU A 1 195 ? -21.347 -2.559 12.246 1.00 97.62 195 GLU A O 1
ATOM 1514 N N . ILE A 1 196 ? -19.507 -2.136 11.030 1.00 97.62 196 ILE A N 1
ATOM 1515 C CA . ILE A 1 196 ? -18.543 -2.416 12.102 1.00 97.62 196 ILE A CA 1
ATOM 1516 C C . ILE A 1 196 ? -18.711 -1.432 13.261 1.00 97.62 196 ILE A C 1
ATOM 1518 O O . ILE A 1 196 ? -18.797 -1.855 14.417 1.00 97.62 196 ILE A O 1
ATOM 1522 N N . ILE A 1 197 ? -18.830 -0.131 12.974 1.00 97.44 197 ILE A N 1
ATOM 1523 C CA . ILE A 1 197 ? -19.100 0.896 13.992 1.00 97.44 197 ILE A CA 1
ATOM 1524 C C . ILE A 1 197 ? -20.419 0.603 14.715 1.00 97.44 197 ILE A C 1
ATOM 1526 O O . ILE A 1 197 ? -20.492 0.692 15.944 1.00 97.44 197 ILE A O 1
ATOM 1530 N N . SER A 1 198 ? -21.459 0.215 13.975 1.00 97.50 198 SER A N 1
ATOM 1531 C CA . SER A 1 198 ? -22.766 -0.122 14.545 1.00 97.50 198 SER A CA 1
ATOM 1532 C C . SER A 1 198 ? -22.676 -1.316 15.496 1.00 97.50 198 SER A C 1
ATOM 1534 O O . SER A 1 198 ? -23.206 -1.262 16.608 1.00 97.50 198 SER A O 1
ATOM 1536 N N . LYS A 1 199 ? -21.939 -2.368 15.125 1.00 98.00 199 LYS A N 1
ATOM 1537 C CA . LYS A 1 199 ? -21.737 -3.533 15.996 1.00 98.00 199 LYS A CA 1
ATOM 1538 C C . LYS A 1 199 ? -20.895 -3.209 17.232 1.00 98.00 199 LYS A C 1
ATOM 1540 O O . LYS A 1 199 ? -21.226 -3.668 18.326 1.00 98.00 199 LYS A O 1
ATOM 1545 N N . LEU A 1 200 ? -19.874 -2.359 17.108 1.00 97.69 200 LEU A N 1
ATOM 1546 C CA . LEU A 1 200 ? -19.113 -1.863 18.261 1.00 97.69 200 LEU A CA 1
ATOM 1547 C C . LEU A 1 200 ? -19.998 -1.075 19.238 1.00 97.69 200 LEU A C 1
ATOM 1549 O O . LEU A 1 200 ? -19.876 -1.265 20.448 1.00 97.69 200 LEU A O 1
ATOM 1553 N N . LYS A 1 201 ? -20.944 -0.266 18.743 1.00 97.31 201 LYS A N 1
ATOM 1554 C CA . LYS A 1 201 ? -21.931 0.429 19.591 1.00 97.31 201 LYS A CA 1
ATOM 1555 C C . LYS A 1 201 ? -22.897 -0.528 20.293 1.00 97.31 201 LYS A C 1
ATOM 1557 O O . LYS A 1 201 ? -23.305 -0.250 21.414 1.00 97.31 201 LYS A O 1
ATOM 1562 N N . ILE A 1 202 ? -23.228 -1.673 19.693 1.00 97.56 202 ILE A N 1
ATOM 1563 C CA . ILE A 1 202 ? -23.994 -2.727 20.383 1.00 97.56 202 ILE A CA 1
ATOM 1564 C C . ILE A 1 202 ? -23.160 -3.335 21.519 1.00 97.56 202 ILE A C 1
ATOM 1566 O O . ILE A 1 202 ? -23.669 -3.549 22.620 1.00 97.56 202 ILE A O 1
ATOM 1570 N N . PHE A 1 203 ? -21.869 -3.596 21.286 1.00 97.12 203 PHE A N 1
ATOM 1571 C CA . PHE A 1 203 ? -20.976 -4.116 22.325 1.00 97.12 203 PHE A CA 1
ATOM 1572 C C . PHE A 1 203 ? -20.750 -3.120 23.467 1.00 97.12 203 PHE A C 1
ATOM 1574 O O . PHE A 1 203 ? -20.681 -3.555 24.625 1.00 97.12 203 PHE A O 1
ATOM 1581 N N . TYR A 1 204 ? -20.669 -1.825 23.142 1.00 97.06 204 TYR A N 1
ATOM 1582 C CA . TYR A 1 204 ? -20.360 -0.718 24.048 1.00 97.06 204 TYR A CA 1
ATOM 1583 C C . TYR A 1 204 ? -21.285 0.495 23.791 1.00 97.06 204 TYR A C 1
ATOM 1585 O O . TYR A 1 204 ? -20.870 1.460 23.149 1.00 97.06 204 TYR A O 1
ATOM 1593 N N . PRO A 1 205 ? -22.521 0.502 24.330 1.00 96.75 205 PRO A N 1
ATOM 1594 C CA . PRO A 1 205 ? -23.514 1.553 24.049 1.00 96.75 205 PRO A CA 1
ATOM 1595 C C . PRO A 1 205 ? -23.102 2.976 24.447 1.00 96.75 205 PRO A C 1
ATOM 1597 O O . PRO A 1 205 ? -23.616 3.942 23.893 1.00 96.75 205 PRO A O 1
ATOM 1600 N N . ASN A 1 206 ? -22.168 3.102 25.393 1.00 95.88 206 ASN A N 1
ATOM 1601 C CA . ASN A 1 206 ? -21.669 4.385 25.894 1.00 95.88 206 ASN A CA 1
ATOM 1602 C C . ASN A 1 206 ? -20.384 4.856 25.189 1.00 95.88 206 ASN A C 1
ATOM 1604 O O . ASN A 1 206 ? -19.806 5.861 25.597 1.00 95.88 206 ASN A O 1
ATOM 1608 N N . ALA A 1 207 ? -19.887 4.121 24.187 1.00 95.88 207 ALA A N 1
ATOM 1609 C CA . ALA A 1 207 ? -18.684 4.509 23.462 1.00 95.88 207 ALA A CA 1
ATOM 1610 C C . ALA A 1 207 ? -18.942 5.750 22.593 1.00 95.88 207 ALA A C 1
ATOM 1612 O O . ALA A 1 207 ? -19.939 5.820 21.868 1.00 95.88 207 ALA A O 1
ATOM 1613 N N . ASN A 1 208 ? -18.015 6.708 22.634 1.00 95.56 208 ASN A N 1
ATOM 1614 C CA . ASN A 1 208 ? -18.004 7.827 21.701 1.00 95.56 208 ASN A CA 1
ATOM 1615 C C . ASN A 1 208 ? -17.266 7.426 20.416 1.00 95.56 208 ASN A C 1
ATOM 1617 O O . ASN A 1 208 ? -16.247 6.741 20.475 1.00 95.56 208 ASN A O 1
ATOM 1621 N N . VAL A 1 209 ? -17.779 7.864 19.267 1.00 95.12 209 VAL A N 1
ATOM 1622 C CA . VAL A 1 209 ? -17.149 7.653 17.960 1.00 95.12 209 VAL A CA 1
ATOM 1623 C C . VAL A 1 209 ? -16.957 9.016 17.324 1.00 95.12 209 VAL A C 1
ATOM 1625 O O . VAL A 1 209 ? -17.929 9.730 17.084 1.00 95.12 209 VAL A O 1
ATOM 1628 N N . GLU A 1 210 ? -15.709 9.358 17.045 1.00 93.88 210 GLU A N 1
ATOM 1629 C CA . GLU A 1 210 ? -15.321 10.637 16.464 1.00 93.88 210 GLU A CA 1
ATOM 1630 C C . GLU A 1 210 ? -14.301 10.432 15.346 1.00 93.88 210 GLU A C 1
ATOM 1632 O O . GLU A 1 210 ? -13.551 9.454 15.332 1.00 93.88 210 GLU A O 1
ATOM 1637 N N . LEU A 1 211 ? -14.284 11.362 14.393 1.00 92.69 211 LEU A N 1
ATOM 1638 C CA . LEU A 1 211 ? -13.227 11.417 13.392 1.00 92.69 211 LEU A CA 1
ATOM 1639 C C . LEU A 1 211 ? -11.947 11.932 14.046 1.00 92.69 211 LEU A C 1
ATOM 1641 O O . LEU A 1 211 ? -11.978 12.880 14.833 1.00 92.69 211 LEU A O 1
ATOM 1645 N N . PHE A 1 212 ? -10.811 11.338 13.684 1.00 90.06 212 PHE A N 1
ATOM 1646 C CA . PHE A 1 212 ? -9.527 11.772 14.215 1.00 90.06 212 PHE A CA 1
ATOM 1647 C C . PHE A 1 212 ? -9.220 13.221 13.779 1.00 90.06 212 PHE A C 1
ATOM 1649 O O . PHE A 1 212 ? -9.452 13.562 12.609 1.00 90.06 212 PHE A O 1
ATOM 1656 N N . PRO A 1 213 ? -8.693 14.092 14.664 1.00 85.25 213 PRO A N 1
ATOM 1657 C CA . PRO A 1 213 ? -8.372 15.471 14.311 1.00 85.25 213 PRO A CA 1
ATOM 1658 C C . PRO A 1 213 ? -7.440 15.562 13.098 1.00 85.25 213 PRO A C 1
ATOM 1660 O O . PRO A 1 213 ? -6.402 14.909 13.047 1.00 85.25 213 PRO A O 1
ATOM 1663 N N . GLY A 1 214 ? -7.804 16.396 12.121 1.00 74.69 214 GLY A N 1
ATOM 1664 C CA . GLY A 1 214 ? -7.033 16.545 10.883 1.00 74.69 214 GLY A CA 1
ATOM 1665 C C . GLY A 1 214 ? -7.348 15.509 9.799 1.00 74.69 214 GLY A C 1
ATOM 1666 O O . GLY A 1 214 ? -6.647 15.489 8.787 1.00 74.69 214 GLY A O 1
ATOM 1667 N N . SER A 1 215 ? -8.398 14.694 9.975 1.00 75.81 215 SER A N 1
ATOM 1668 C CA . SER A 1 215 ? -8.987 13.900 8.886 1.00 75.81 215 SER A CA 1
ATOM 1669 C C . SER A 1 215 ? -9.327 14.802 7.692 1.00 75.81 215 SER A C 1
ATOM 1671 O O . SER A 1 215 ? -9.829 15.913 7.873 1.00 75.81 215 SER A O 1
ATOM 1673 N N . ARG A 1 216 ? -9.027 14.336 6.477 1.00 71.31 216 ARG A N 1
ATOM 1674 C CA . ARG A 1 216 ? -9.233 15.073 5.222 1.00 71.31 216 ARG A CA 1
ATOM 1675 C C . ARG A 1 216 ? -10.198 14.314 4.324 1.00 71.31 216 ARG A C 1
ATOM 1677 O O . ARG A 1 216 ? -10.162 13.087 4.296 1.00 71.31 216 ARG A O 1
ATOM 1684 N N . ASP A 1 217 ? -10.986 15.055 3.556 1.00 71.62 217 ASP A N 1
ATOM 1685 C CA . ASP A 1 217 ? -11.767 14.480 2.465 1.00 71.62 217 ASP A CA 1
ATOM 1686 C C . ASP A 1 217 ? -10.856 14.169 1.271 1.00 71.62 217 ASP A C 1
ATOM 1688 O O . ASP A 1 217 ? -9.992 14.975 0.907 1.00 71.62 217 ASP A O 1
ATOM 1692 N N . ASP A 1 218 ? -11.063 13.009 0.643 1.00 68.81 218 ASP A N 1
ATOM 1693 C CA . ASP A 1 218 ? -10.409 12.690 -0.627 1.00 68.81 218 ASP A CA 1
ATOM 1694 C C . ASP A 1 218 ? -11.053 13.527 -1.744 1.00 68.81 218 ASP A C 1
ATOM 1696 O O . ASP A 1 218 ? -12.274 13.567 -1.905 1.00 68.81 218 ASP A O 1
ATOM 1700 N N . SER A 1 219 ? -10.223 14.222 -2.518 1.00 71.06 219 SER A N 1
ATOM 1701 C CA . SER A 1 219 ? -10.660 15.084 -3.625 1.00 71.06 219 SER A CA 1
ATOM 1702 C C . SER A 1 219 ? -10.411 14.461 -5.001 1.00 71.06 219 SER A C 1
ATOM 1704 O O . SER A 1 219 ? -10.861 14.989 -6.025 1.00 71.06 219 SER A O 1
ATOM 1706 N N . MET A 1 220 ? -9.695 13.337 -5.052 1.00 77.56 220 MET A N 1
ATOM 1707 C CA . MET A 1 220 ? -9.264 12.711 -6.291 1.00 77.56 220 MET A CA 1
ATOM 1708 C C . MET A 1 220 ? -10.397 11.876 -6.897 1.00 77.56 220 MET A C 1
ATOM 1710 O O . MET A 1 220 ? -11.009 11.044 -6.237 1.00 77.56 220 MET A O 1
ATOM 1714 N N . ASN A 1 221 ? -10.652 12.058 -8.194 1.00 80.62 221 ASN A N 1
ATOM 1715 C CA . ASN A 1 221 ? -11.662 11.295 -8.923 1.00 80.62 221 ASN A CA 1
ATOM 1716 C C . ASN A 1 221 ? -11.107 10.804 -10.263 1.00 80.62 221 ASN A C 1
ATOM 1718 O O . ASN A 1 221 ? -10.529 11.577 -11.032 1.00 80.62 221 ASN A O 1
ATOM 1722 N N . PHE A 1 222 ? -11.329 9.526 -10.574 1.00 83.69 222 PHE A N 1
ATOM 1723 C CA . PHE A 1 222 ? -10.989 8.935 -11.868 1.00 83.69 222 PHE A CA 1
ATOM 1724 C C . PHE A 1 222 ? -12.259 8.639 -12.664 1.00 83.69 222 PHE A C 1
ATOM 1726 O O . PHE A 1 222 ? -13.206 8.044 -12.157 1.00 83.69 222 PHE A O 1
ATOM 1733 N N . LYS A 1 223 ? -12.284 9.061 -13.932 1.00 84.38 223 LYS A N 1
ATOM 1734 C CA . LYS A 1 223 ? -13.406 8.775 -14.833 1.00 84.38 223 LYS A CA 1
ATOM 1735 C C . LYS A 1 223 ? -13.375 7.313 -15.270 1.00 84.38 223 LYS A C 1
ATOM 1737 O O . LYS A 1 223 ? -12.299 6.756 -15.485 1.00 84.38 223 LYS A O 1
ATOM 1742 N N . LEU A 1 224 ? -14.555 6.733 -15.476 1.00 82.69 224 LEU A N 1
ATOM 1743 C CA . LEU A 1 224 ? -14.677 5.416 -16.092 1.00 82.69 224 LEU A CA 1
ATOM 1744 C C . LEU A 1 224 ? -14.130 5.431 -17.534 1.00 82.69 224 LEU A C 1
ATOM 1746 O O . LEU A 1 224 ? -14.263 6.444 -18.231 1.00 82.69 224 LEU A O 1
ATOM 1750 N N . PRO A 1 225 ? -13.548 4.314 -18.008 1.00 78.12 225 PRO A N 1
ATOM 1751 C CA . PRO A 1 225 ? -13.191 4.141 -19.410 1.00 78.12 225 PRO A CA 1
ATOM 1752 C C . PRO A 1 225 ? -14.389 4.401 -20.327 1.00 78.12 225 PRO A C 1
ATOM 1754 O O . PRO A 1 225 ? -15.468 3.856 -20.107 1.00 78.12 225 PRO A O 1
ATOM 1757 N N . GLY A 1 226 ? -14.190 5.169 -21.403 1.00 76.81 226 GLY A N 1
ATOM 1758 C CA . GLY A 1 226 ? -15.275 5.525 -22.328 1.00 76.81 226 GLY A CA 1
ATOM 1759 C C . GLY A 1 226 ? -16.012 4.315 -22.916 1.00 76.81 226 GLY A C 1
ATOM 1760 O O . GLY A 1 226 ? -17.220 4.367 -23.088 1.00 76.81 226 GLY A O 1
ATOM 1761 N N . VAL A 1 227 ? -15.309 3.196 -23.127 1.00 78.06 227 VAL A N 1
ATOM 1762 C CA . VAL A 1 227 ? -15.877 1.932 -23.639 1.00 78.06 227 VAL A CA 1
ATOM 1763 C C . VAL A 1 227 ? -16.884 1.267 -22.689 1.00 78.06 227 VAL A C 1
ATOM 1765 O O . VAL A 1 227 ? -17.691 0.448 -23.127 1.00 78.06 227 VAL A O 1
ATOM 1768 N N . LEU A 1 228 ? -16.825 1.595 -21.394 1.00 73.81 228 LEU A N 1
ATOM 1769 C CA . LEU A 1 228 ? -17.759 1.122 -20.368 1.00 73.81 228 LEU A CA 1
ATOM 1770 C C . LEU A 1 228 ? -18.962 2.058 -20.185 1.00 73.81 228 LEU A C 1
ATOM 1772 O O . LEU A 1 228 ? -19.918 1.688 -19.513 1.00 73.81 228 LEU A O 1
ATOM 1776 N N . LEU A 1 229 ? -18.917 3.256 -20.773 1.00 75.25 229 LEU A N 1
ATOM 1777 C CA . LEU A 1 229 ? -19.986 4.259 -20.718 1.00 75.25 229 LEU A CA 1
ATOM 1778 C C . LEU A 1 229 ? -20.928 4.197 -21.937 1.00 75.25 229 LEU A C 1
ATOM 1780 O O . LEU A 1 229 ? -21.828 5.026 -22.055 1.00 75.25 229 LEU A O 1
ATOM 1784 N N . SER A 1 230 ? -20.704 3.233 -22.836 1.00 61.38 230 SER A N 1
ATOM 1785 C CA . SER A 1 230 ? -21.400 3.020 -24.115 1.00 61.38 230 SER A CA 1
ATOM 1786 C C . SER A 1 230 ? -21.775 1.558 -24.313 1.00 61.38 230 SER A C 1
ATOM 1788 O O . SER A 1 230 ? -22.895 1.302 -24.788 1.00 61.38 230 SER A O 1
#

Foldseek 3Di:
DVVCVVVVHLDFDPPDVLLVVLLVVQLVCQVQEAEAEEEDPPQPSCVVSCVSHPYQYDDDLVSLVVCLVVDDLVGAYEYAYDQQDQPVRVVVNVVSNCVSRVRHDYDPDHSHDPLLVVQLVVLVVCLVPWLEEEEEADPSQSSSVSSQVSSCVRRVLYDYDDALVVDDLVSCVVSVTPGYHYDYGPPRDVVRVVRNVVSVCVSPVPDDDDDDPPDDDDPDDDDGDPSVVD

Organism: NCBI:txid1049928

InterPro domains:
  IPR003451 4-hydroxy-3-methylbut-2-enyl diphosphate reductase [PF02401] (2-201)
  IPR003451 4-hydroxy-3-methylbut-2-enyl diphosphate reductase [PTHR30426] (2-228)

Solvent-accessible surface area (backbone atoms only — not comparable to full-atom values): 13772 Å² total; per-residue (Å²): 111,66,71,47,56,77,66,71,53,90,79,75,78,79,73,51,74,70,59,53,49,52,37,52,50,40,53,72,39,44,93,67,33,50,34,38,33,42,39,57,86,89,34,69,68,39,55,56,43,55,72,47,30,82,60,45,79,28,81,50,69,65,45,54,62,69,39,59,88,74,59,63,90,92,51,50,33,35,62,50,48,44,42,54,58,53,70,71,62,50,49,55,42,51,54,50,44,46,71,75,39,77,78,53,47,78,62,96,62,79,52,54,36,67,76,44,53,55,51,49,50,53,52,60,71,43,55,90,75,35,57,22,40,42,30,33,30,55,92,87,35,59,48,26,49,42,48,42,55,59,42,34,75,82,20,72,78,31,46,75,29,70,50,53,85,65,63,53,69,63,60,42,58,78,68,69,54,83,38,75,38,78,50,65,20,93,87,47,58,67,67,57,55,54,48,34,52,51,51,50,38,69,78,37,77,84,64,86,87,78,81,63,91,87,72,75,83,87,84,84,82,83,82,79,53,70,78,74,77,109

Radius of gyration: 20.74 Å; Cα contacts (8 Å, |Δi|>4): 294; chains: 1; bounding box: 52×30×58 Å

Secondary structure (DSSP, 8-state):
-HHHHHTT--------HHHHHHHHHHHHHTTT-EEEEES-TT-HHHHHHHTTS--EEE-SHHHHHHTTTTS-TTS-EEEEE-TT--HHHHHHHHHHHHHH-TT-B--SS-SS-HHHHHHHHHHHHHGGG-SEEEEE--TT-HHHHHHHHHHHTT-TT-EEESSGGG--HHHHHHTT-SSEEEEE-TT--HHHHHHHHHHHHHH-TT----PPTT--------PPPGGG--

pLDDT: mean 93.05, std 6.33, range [61.38, 98.38]

Sequence (230 aa):
MEAAKQRGMKIGDATCPLVTRVHRKARKIKDTHQIIYIGHEGHDEAIGTMGEAEMFLVESLEDIISLKDKIDPNKPLTYLMQTTLSVADTKNIIDQISKTFPFVEHPSKDDICYATTERQEAVSLMMDKIDAMLVIGADNSSNSLRLLQLAQKSKPHSFKVSTADDLSKEYIQNNEIKILGLTAGASTPQVLVDEIISKLKIFYPNANVELFPGSRDDSMNFKLPGVLLS

Mean predicted aligned error: 5.1 Å

Nearest PDB structures (foldseek):
  4eb3-assembly2_B  TM=9.174E-01  e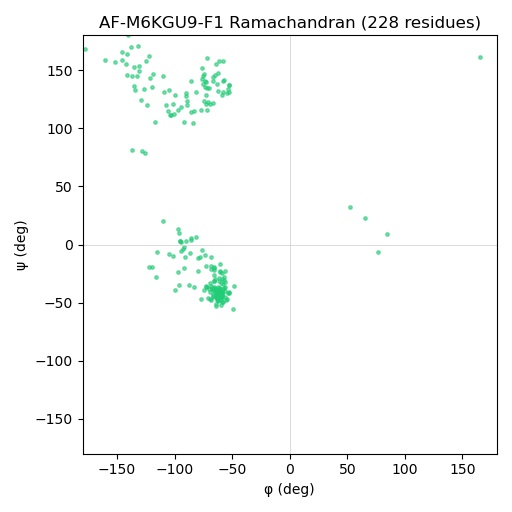=1.809E-20  Escherichia coli K-12
  3szu-assembly1_A  TM=9.092E-01  e=3.317E-20  Escherichia coli K-12
  3t0g-assembly1_A  TM=9.144E-01  e=2.045E-19  Escherichia coli K-12
  3t0f-assembly2_B  TM=9.262E-01  e=5.085E-18  Escherichia coli K-12
  4n7b-assembly1_A  TM=9.185E-01  e=2.460E-17  Plasmodium falciparum